Protein AF-A0A7D5M6G6-F1 (afdb_monomer_lite)

Sequence (285 aa):
MPFESDFALGNLQNYKMYLRPNAHLHYGTPGEQKSKLNKHQQNVQTLLKIMSKNESLTTWDLAKISIPNDMAKLREREKIYRRLLVGRKDNGKHSDGILDLGLAIKDGKSLKTGIADKYRLSLYGILYCIDVLDFSNNEIDKIAEKYSKVLPKVFGKWDYLKSKIGDRIYGIKLLANGLLADNPQIQVQPGIPFYELMSYVHIKYQRNFESISEEQLAEQISYWFYTNLLYNPVGKNNSKSNGIKSLDAVFEDDHDLKKWFLIFFRDTIKYYQQRYSVLKKSDVK

Organism: NCBI:txid1470067

Structure (mmCIF, N/CA/C/O backbone):
data_AF-A0A7D5M6G6-F1
#
_entry.id   AF-A0A7D5M6G6-F1
#
loop_
_atom_site.group_PDB
_atom_site.id
_atom_site.type_symbol
_atom_site.label_atom_id
_atom_site.label_alt_id
_atom_site.label_comp_id
_atom_site.label_asym_id
_atom_site.label_entity_id
_atom_site.label_seq_id
_atom_site.pdbx_PDB_ins_code
_atom_site.Cartn_x
_atom_site.Cartn_y
_atom_site.Cartn_z
_atom_site.occupancy
_atom_site.B_iso_or_equiv
_atom_site.auth_seq_id
_atom_site.auth_comp_id
_atom_site.auth_asym_id
_atom_site.auth_atom_id
_atom_site.pdbx_PDB_model_num
ATOM 1 N N . MET A 1 1 ? 18.722 16.531 3.744 1.00 26.17 1 MET A N 1
ATOM 2 C CA . MET A 1 1 ? 17.673 17.392 3.161 1.00 26.17 1 MET A CA 1
ATOM 3 C C . MET A 1 1 ? 16.483 16.505 2.858 1.00 26.17 1 MET A C 1
ATOM 5 O O . MET A 1 1 ? 16.720 15.449 2.276 1.00 26.17 1 MET A O 1
ATOM 9 N N . PRO A 1 2 ? 15.259 16.849 3.277 1.00 31.70 2 PRO A N 1
ATOM 10 C CA . PRO A 1 2 ? 14.090 16.127 2.805 1.00 31.70 2 PRO A CA 1
ATOM 11 C C . PRO A 1 2 ? 13.914 16.468 1.322 1.00 31.70 2 PRO A C 1
ATOM 13 O O . PRO A 1 2 ? 13.966 17.634 0.941 1.00 31.70 2 PRO A O 1
ATOM 16 N N . PHE A 1 3 ? 13.823 15.445 0.477 1.00 38.16 3 PHE A N 1
ATOM 17 C CA . PHE A 1 3 ? 13.505 15.624 -0.932 1.00 38.16 3 PHE A CA 1
ATOM 18 C C . PHE A 1 3 ? 12.023 15.991 -1.017 1.00 38.16 3 PHE A C 1
ATOM 20 O O . PHE A 1 3 ? 11.181 15.203 -0.593 1.00 38.16 3 PHE A O 1
ATOM 27 N N . GLU A 1 4 ? 11.711 17.178 -1.533 1.00 37.16 4 GLU A N 1
ATOM 28 C CA . GLU A 1 4 ? 10.360 17.512 -1.979 1.00 37.16 4 GLU A CA 1
ATOM 29 C C . GLU A 1 4 ? 9.991 16.524 -3.091 1.00 37.16 4 GLU A C 1
ATOM 31 O O . GLU A 1 4 ? 10.502 16.584 -4.211 1.00 37.16 4 GLU A O 1
ATOM 36 N N . SER A 1 5 ? 9.172 15.528 -2.760 1.00 44.44 5 SER A N 1
ATOM 37 C CA . SER A 1 5 ? 8.457 14.778 -3.777 1.00 44.44 5 SER A CA 1
ATOM 38 C C . SER A 1 5 ? 7.297 15.658 -4.233 1.00 44.44 5 SER A C 1
ATOM 40 O O . SER A 1 5 ? 6.312 15.780 -3.511 1.00 44.44 5 SER A O 1
ATOM 42 N N . ASP A 1 6 ? 7.382 16.216 -5.439 1.00 52.06 6 ASP A N 1
ATOM 43 C CA . ASP A 1 6 ? 6.275 16.923 -6.118 1.00 52.06 6 ASP A CA 1
ATOM 44 C C . ASP A 1 6 ? 5.024 16.041 -6.354 1.00 52.06 6 ASP A C 1
ATOM 46 O O . ASP A 1 6 ? 4.045 16.476 -6.955 1.00 52.06 6 ASP A O 1
ATOM 50 N N . PHE A 1 7 ? 5.027 14.790 -5.885 1.00 59.78 7 PHE A N 1
ATOM 51 C CA . PHE A 1 7 ? 3.905 13.867 -5.971 1.00 59.78 7 PHE A CA 1
ATOM 52 C C . PHE A 1 7 ? 3.207 13.770 -4.616 1.00 59.78 7 PHE A C 1
ATOM 54 O O . PHE A 1 7 ? 3.673 13.085 -3.704 1.00 59.78 7 PHE A O 1
ATOM 61 N N . ALA A 1 8 ? 2.073 14.455 -4.496 1.00 69.38 8 ALA A N 1
ATOM 62 C CA . ALA A 1 8 ? 1.158 14.266 -3.383 1.00 69.38 8 ALA A CA 1
ATOM 63 C C . ALA A 1 8 ? 0.387 12.950 -3.576 1.00 69.38 8 ALA A C 1
ATOM 65 O O . ALA A 1 8 ? -0.285 12.750 -4.587 1.00 69.38 8 ALA A O 1
ATOM 66 N N . LEU A 1 9 ? 0.492 12.035 -2.611 1.00 85.12 9 LEU A N 1
ATOM 67 C CA . LEU A 1 9 ? -0.410 10.887 -2.521 1.00 85.12 9 LEU A CA 1
ATOM 68 C C . LEU A 1 9 ? -1.730 11.368 -1.898 1.00 85.12 9 LEU A C 1
ATOM 70 O O . LEU A 1 9 ? -1.702 12.215 -1.012 1.00 85.12 9 LEU A O 1
ATOM 74 N N . GLY A 1 10 ? -2.877 10.819 -2.302 1.00 92.44 10 GLY A N 1
ATOM 75 C CA . GLY A 1 10 ? -4.131 11.005 -1.558 1.00 9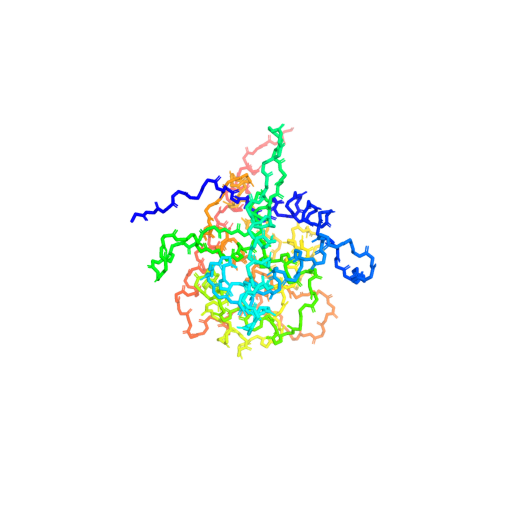2.44 10 GLY A CA 1
ATOM 76 C C . GLY A 1 10 ? -4.201 10.111 -0.315 1.00 92.44 10 GLY A C 1
ATOM 77 O O . GLY A 1 10 ? -3.244 9.399 -0.019 1.00 92.44 10 GLY A O 1
ATOM 78 N N . ASN A 1 11 ? -5.336 10.051 0.379 1.00 95.94 11 ASN A N 1
ATOM 79 C CA . ASN A 1 11 ? -5.584 9.049 1.433 1.00 95.94 11 ASN A CA 1
ATOM 80 C C . ASN A 1 11 ? -6.220 7.745 0.882 1.00 95.94 11 ASN A C 1
ATOM 82 O O . ASN A 1 11 ? -6.545 7.639 -0.298 1.00 95.94 11 ASN A O 1
ATOM 86 N N . LEU A 1 12 ? -6.498 6.753 1.739 1.00 96.12 12 LEU A N 1
ATOM 87 C CA . LEU A 1 12 ? -7.140 5.491 1.324 1.00 96.12 12 LEU A CA 1
ATOM 88 C C . LEU A 1 12 ? -8.505 5.643 0.620 1.00 96.12 12 LEU A C 1
ATOM 90 O O . LEU A 1 12 ? -8.863 4.790 -0.194 1.00 96.12 12 LEU A O 1
ATOM 94 N N . GLN A 1 13 ? -9.270 6.703 0.901 1.00 95.38 13 GLN A N 1
ATOM 95 C CA . GLN A 1 13 ? -10.517 6.974 0.172 1.00 95.38 13 GLN A CA 1
ATOM 96 C C . GLN A 1 13 ? -10.215 7.452 -1.253 1.00 95.38 13 GLN A C 1
ATOM 98 O O . GLN A 1 13 ? -10.842 6.980 -2.199 1.00 95.38 13 GLN A O 1
ATOM 103 N N . ASN A 1 14 ? -9.200 8.300 -1.433 1.00 95.19 14 ASN A N 1
ATOM 104 C CA . ASN A 1 14 ? -8.714 8.683 -2.757 1.00 95.19 14 ASN A CA 1
ATOM 105 C C . ASN A 1 14 ? -8.171 7.475 -3.540 1.00 95.19 14 ASN A C 1
ATOM 107 O O . ASN A 1 14 ? -8.503 7.316 -4.715 1.00 95.19 14 ASN A O 1
ATOM 111 N N . TYR A 1 15 ? -7.450 6.563 -2.877 1.00 95.12 15 TYR A N 1
ATOM 112 C CA . TYR A 1 15 ? -7.042 5.291 -3.480 1.00 95.12 15 TYR A CA 1
ATOM 113 C C . TYR A 1 15 ? -8.233 4.502 -4.028 1.00 95.12 15 TYR A C 1
ATOM 115 O O . TYR A 1 15 ? -8.241 4.145 -5.204 1.00 95.12 15 TYR A O 1
ATOM 123 N N . LYS A 1 16 ? -9.255 4.266 -3.194 1.00 94.81 16 LYS A N 1
ATOM 124 C CA . LYS A 1 16 ? -10.468 3.521 -3.570 1.00 94.81 16 LYS A CA 1
ATOM 125 C C . LYS A 1 16 ? -11.225 4.193 -4.717 1.00 94.81 16 LYS A C 1
ATOM 127 O O . LYS A 1 16 ? -11.668 3.500 -5.628 1.00 94.81 16 LYS A O 1
ATOM 132 N N . MET A 1 17 ? -11.404 5.513 -4.650 1.00 93.75 17 MET A N 1
ATOM 133 C CA . MET A 1 17 ? -12.298 6.253 -5.546 1.00 93.75 17 MET A CA 1
ATOM 134 C C . MET A 1 17 ? -11.644 6.685 -6.862 1.00 93.75 17 MET A C 1
ATOM 136 O O . MET A 1 17 ? -12.336 6.758 -7.872 1.00 93.75 17 MET A O 1
ATOM 140 N N . TYR A 1 18 ? -10.338 6.963 -6.867 1.00 92.19 18 TYR A N 1
ATOM 141 C CA . TYR A 1 18 ? -9.660 7.589 -8.005 1.00 92.19 18 TYR A CA 1
ATOM 142 C C . TYR A 1 18 ? -8.453 6.786 -8.469 1.00 92.19 18 TYR A C 1
ATOM 144 O O . TYR A 1 18 ? -8.434 6.316 -9.605 1.00 92.19 18 TYR A O 1
ATOM 152 N N . LEU A 1 19 ? -7.454 6.590 -7.606 1.00 91.31 19 LEU A N 1
ATOM 153 C CA . LEU A 1 19 ? -6.173 6.049 -8.058 1.00 91.31 19 LEU A CA 1
ATOM 154 C C . LEU A 1 19 ? -6.279 4.591 -8.502 1.00 91.31 19 LEU A C 1
ATOM 156 O O . LEU A 1 19 ? -5.789 4.254 -9.576 1.00 91.31 19 LEU A O 1
ATOM 160 N N . ARG A 1 20 ? -6.952 3.730 -7.728 1.00 93.31 20 ARG A N 1
ATOM 161 C CA . ARG A 1 20 ? -7.131 2.319 -8.092 1.00 93.31 20 ARG A CA 1
ATOM 162 C C . ARG A 1 20 ? -7.931 2.162 -9.394 1.00 93.31 20 ARG A C 1
ATOM 164 O O . ARG A 1 20 ? -7.406 1.505 -10.291 1.00 93.31 20 ARG A O 1
ATOM 171 N N . PRO A 1 21 ? -9.123 2.776 -9.567 1.00 94.31 21 PRO A N 1
ATOM 172 C CA . PRO A 1 21 ? -9.832 2.739 -10.848 1.00 94.31 21 PRO A CA 1
ATOM 173 C C . PRO A 1 21 ? -9.005 3.277 -12.022 1.00 94.31 21 PRO A C 1
ATOM 175 O O . PRO A 1 21 ? -9.022 2.696 -13.105 1.00 94.31 21 PRO A O 1
ATOM 178 N N . ASN A 1 22 ? -8.246 4.356 -11.811 1.00 92.75 22 ASN A N 1
ATOM 179 C CA . ASN A 1 22 ? -7.418 4.945 -12.858 1.00 92.75 22 ASN A CA 1
ATOM 180 C C . ASN A 1 22 ? -6.246 4.027 -13.252 1.00 92.75 22 ASN A C 1
ATOM 182 O O . ASN A 1 22 ? -5.998 3.794 -14.436 1.00 92.75 22 ASN A O 1
ATOM 186 N N . ALA A 1 23 ? -5.562 3.439 -12.269 1.00 92.56 23 ALA A N 1
ATOM 187 C CA . ALA A 1 23 ? -4.497 2.470 -12.499 1.00 92.56 23 ALA A CA 1
ATOM 188 C C . ALA A 1 23 ? -5.023 1.206 -13.196 1.00 92.56 23 ALA A C 1
ATOM 190 O O . ALA A 1 23 ? -4.373 0.699 -14.106 1.00 92.56 23 ALA A O 1
ATOM 191 N N . HIS A 1 24 ? -6.216 0.735 -12.824 1.00 93.62 24 HIS A N 1
ATOM 192 C CA . HIS A 1 24 ? -6.896 -0.375 -13.496 1.00 93.62 24 HIS A CA 1
ATOM 193 C C . HIS A 1 24 ? -7.172 -0.083 -14.969 1.00 93.62 24 HIS A C 1
ATOM 195 O O . HIS A 1 24 ? -6.857 -0.902 -15.831 1.00 93.62 24 HIS A O 1
ATOM 201 N N . LEU A 1 25 ? -7.709 1.102 -15.265 1.00 91.31 25 LEU A N 1
ATOM 202 C CA . LEU A 1 25 ? -7.996 1.535 -16.631 1.00 91.31 25 LEU A CA 1
ATOM 203 C C . LEU A 1 25 ? -6.725 1.576 -17.497 1.00 91.31 25 LEU A C 1
ATOM 205 O O . LEU A 1 25 ? -6.744 1.154 -18.652 1.00 91.31 25 LEU A O 1
ATOM 209 N N . HIS A 1 26 ? -5.609 2.043 -16.934 1.00 89.81 26 HIS A N 1
ATOM 210 C CA . HIS A 1 26 ? -4.356 2.183 -17.675 1.00 89.81 26 HIS A CA 1
ATOM 211 C C . HIS A 1 26 ? -3.574 0.876 -17.795 1.00 89.81 26 HIS A C 1
ATOM 213 O O . HIS A 1 26 ? -2.997 0.606 -18.850 1.00 89.81 26 HIS A O 1
ATOM 219 N N . TYR A 1 27 ? -3.544 0.058 -16.741 1.00 91.31 27 TYR A N 1
ATOM 220 C CA . TYR A 1 27 ? -2.553 -1.012 -16.579 1.00 91.31 27 TYR A CA 1
ATOM 221 C C . TYR A 1 27 ? -3.134 -2.404 -16.341 1.00 91.31 27 TYR A C 1
ATOM 223 O O . TYR A 1 27 ? -2.364 -3.359 -16.195 1.00 91.31 27 TYR A O 1
ATOM 231 N N . GLY A 1 28 ? -4.456 -2.535 -16.396 1.00 90.00 28 GLY A N 1
ATOM 232 C CA . GLY A 1 28 ? -5.169 -3.802 -16.334 1.00 90.00 28 GLY A CA 1
ATOM 233 C C . GLY A 1 28 ? -5.839 -4.052 -14.989 1.00 90.00 28 GLY A C 1
ATOM 234 O O . GLY A 1 28 ? -5.5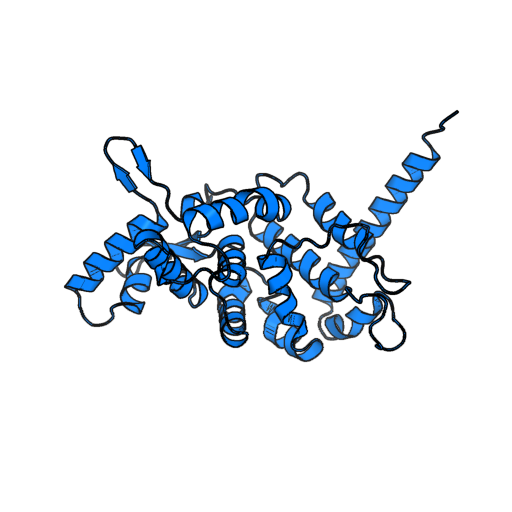48 -3.413 -13.978 1.00 90.00 28 GLY A O 1
ATOM 235 N N . THR A 1 29 ? -6.755 -5.010 -14.998 1.00 90.88 29 THR A N 1
ATOM 236 C CA . THR A 1 29 ? -7.618 -5.341 -13.856 1.00 90.88 29 THR A CA 1
ATOM 237 C C . THR A 1 29 ? -7.284 -6.712 -13.256 1.00 90.88 29 THR A C 1
ATOM 239 O O . THR A 1 29 ? -6.643 -7.540 -13.914 1.00 90.88 29 THR A O 1
ATOM 242 N N . PRO A 1 30 ? -7.702 -6.994 -12.006 1.00 88.25 30 PRO A N 1
ATOM 243 C CA . PRO A 1 30 ? -7.514 -8.309 -11.401 1.00 88.25 30 PRO A CA 1
ATOM 244 C C . PRO A 1 30 ? -8.132 -9.426 -12.251 1.00 88.25 30 PRO A C 1
ATOM 246 O O . PRO A 1 30 ? -9.264 -9.315 -12.719 1.00 88.25 30 PRO A O 1
A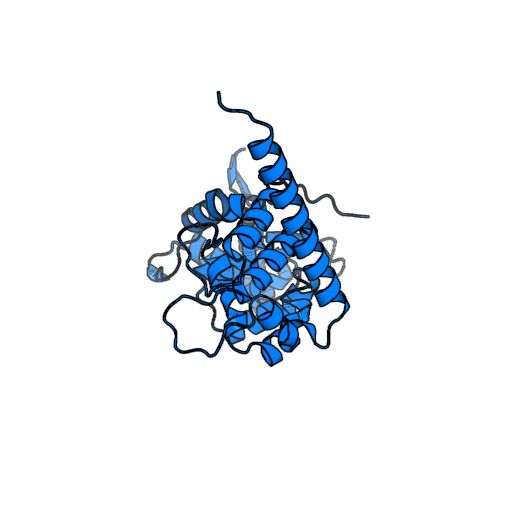TOM 249 N N . GLY A 1 31 ? -7.390 -10.520 -12.439 1.00 83.12 31 GLY A N 1
ATOM 250 C CA . GLY A 1 31 ? -7.840 -11.683 -13.216 1.00 83.12 31 GLY A CA 1
ATOM 251 C C . GLY A 1 31 ? -7.799 -11.505 -14.740 1.00 83.12 31 GLY A C 1
ATOM 252 O O . GLY A 1 31 ? -8.162 -12.425 -15.478 1.00 83.12 31 GLY A O 1
ATOM 253 N N . GLU A 1 32 ? -7.339 -10.357 -15.241 1.00 84.88 32 GLU A N 1
ATOM 254 C CA . GLU A 1 32 ? -7.195 -10.131 -16.673 1.00 84.88 32 GLU A CA 1
ATOM 255 C C . GLU A 1 32 ? -6.059 -10.982 -17.261 1.00 84.88 32 GLU A C 1
ATOM 257 O O . GLU A 1 32 ? -4.911 -10.960 -16.810 1.00 84.88 32 GLU A O 1
ATOM 262 N N . GLN A 1 33 ? -6.374 -11.766 -18.294 1.00 79.88 33 GLN A N 1
ATOM 263 C CA . GLN A 1 33 ? -5.378 -12.612 -18.947 1.00 79.88 33 GLN A CA 1
ATOM 264 C C . GLN A 1 33 ? -4.325 -11.752 -19.649 1.00 79.88 33 GLN A C 1
ATOM 266 O O . GLN A 1 33 ? -4.661 -10.842 -20.404 1.00 79.88 33 GLN A O 1
ATOM 271 N N . LYS A 1 34 ? -3.044 -12.113 -19.504 1.00 78.38 34 LYS A N 1
ATOM 272 C CA . LYS A 1 34 ? -1.928 -11.395 -20.149 1.00 78.38 34 LYS A CA 1
ATOM 273 C C . LYS A 1 34 ? -2.095 -11.218 -21.659 1.00 78.38 34 LYS A C 1
ATOM 275 O O . LYS A 1 34 ? -1.656 -10.207 -22.191 1.00 78.38 34 LYS A O 1
ATOM 280 N N . SER A 1 35 ? -2.725 -12.176 -22.339 1.00 78.44 35 SER A N 1
ATOM 281 C CA . SER A 1 35 ? -3.017 -12.121 -23.778 1.00 78.44 35 SER A CA 1
ATOM 282 C C . SER A 1 35 ? -3.956 -10.977 -24.174 1.00 78.44 35 SER A C 1
ATOM 284 O O . SER A 1 35 ? -3.913 -10.542 -25.320 1.00 78.44 35 SER A O 1
ATOM 286 N N . LYS A 1 36 ? -4.786 -10.490 -23.245 1.00 86.50 36 LYS A N 1
ATOM 287 C CA . LYS A 1 36 ? -5.722 -9.378 -23.461 1.00 86.50 36 LYS A CA 1
ATOM 288 C C . LYS A 1 36 ? -5.084 -8.011 -23.218 1.00 86.50 36 LYS A C 1
ATOM 290 O O . LYS A 1 36 ? -5.563 -7.016 -23.751 1.00 86.50 36 LYS A O 1
ATOM 295 N N . LEU A 1 37 ? -3.983 -7.970 -22.469 1.00 88.44 37 LEU A N 1
ATOM 296 C CA . LEU A 1 37 ? -3.244 -6.743 -22.205 1.00 88.44 37 LEU A CA 1
ATOM 297 C C . LEU A 1 37 ? -2.469 -6.305 -23.444 1.00 88.44 37 LEU A C 1
ATOM 299 O O . LEU A 1 37 ? -1.785 -7.107 -24.086 1.00 88.44 37 LEU A O 1
ATOM 303 N N . ASN A 1 38 ? -2.488 -5.008 -23.732 1.00 90.69 38 ASN A N 1
ATOM 304 C CA . ASN A 1 38 ? -1.641 -4.448 -24.774 1.00 90.69 38 ASN A CA 1
ATOM 305 C C . ASN A 1 38 ? -0.152 -4.489 -24.356 1.00 90.69 38 ASN A C 1
ATOM 307 O O . ASN A 1 38 ? 0.203 -4.633 -23.183 1.00 90.69 38 ASN A O 1
ATOM 311 N N . LYS A 1 39 ? 0.761 -4.332 -25.322 1.00 89.81 39 LYS A N 1
ATOM 312 C CA . LYS A 1 39 ? 2.212 -4.408 -25.065 1.00 89.81 39 LYS A CA 1
ATOM 313 C C . LYS A 1 39 ? 2.690 -3.389 -24.022 1.00 89.81 39 LYS A C 1
ATOM 315 O O . LYS A 1 39 ? 3.627 -3.671 -23.278 1.00 89.81 39 LYS A O 1
ATOM 320 N N . HIS A 1 40 ? 2.079 -2.206 -23.971 1.00 89.75 40 HIS A N 1
ATOM 321 C CA . HIS A 1 40 ? 2.420 -1.187 -22.983 1.00 89.75 40 HIS A CA 1
ATOM 322 C C . HIS A 1 40 ? 2.045 -1.654 -21.567 1.00 89.75 40 HIS A C 1
ATOM 324 O O . HIS A 1 40 ? 2.921 -1.705 -20.706 1.00 89.75 40 HIS A O 1
ATOM 330 N N . GLN A 1 41 ? 0.811 -2.116 -21.365 1.00 91.44 41 GLN A N 1
ATOM 331 C CA . GLN A 1 41 ? 0.319 -2.686 -20.108 1.00 91.44 41 GLN A CA 1
ATOM 332 C C . GLN A 1 41 ? 1.180 -3.856 -19.629 1.00 91.44 41 GLN A C 1
ATOM 334 O O . GLN A 1 41 ? 1.617 -3.875 -18.482 1.00 91.44 41 GLN A O 1
ATOM 339 N N . GLN A 1 42 ? 1.509 -4.797 -20.520 1.00 91.50 42 GLN A N 1
ATOM 340 C CA . GLN A 1 42 ? 2.380 -5.927 -20.181 1.00 91.50 42 GLN A CA 1
ATOM 341 C C . GLN A 1 42 ? 3.769 -5.468 -19.715 1.00 91.50 42 GLN A C 1
ATOM 343 O O . GLN A 1 42 ? 4.319 -6.013 -18.753 1.00 91.50 42 GLN A O 1
ATOM 348 N N . ASN A 1 43 ? 4.348 -4.458 -20.373 1.00 92.44 43 ASN A N 1
ATOM 349 C CA . ASN A 1 43 ? 5.646 -3.916 -19.976 1.00 92.44 43 ASN A CA 1
ATOM 350 C C . ASN A 1 43 ? 5.574 -3.187 -18.630 1.00 92.44 43 ASN A C 1
ATOM 352 O O . ASN A 1 43 ? 6.492 -3.335 -17.825 1.00 92.44 43 ASN A O 1
ATOM 356 N N . VAL A 1 44 ? 4.492 -2.446 -18.369 1.00 94.56 44 VAL A N 1
ATOM 357 C CA . VAL A 1 44 ? 4.260 -1.787 -17.078 1.00 94.56 44 VAL A CA 1
ATOM 358 C C . VAL A 1 44 ? 4.101 -2.821 -15.971 1.00 94.56 44 VAL A C 1
ATOM 360 O O . VAL A 1 44 ? 4.824 -2.756 -14.984 1.00 94.56 44 VAL A O 1
ATOM 363 N N . GLN A 1 45 ? 3.250 -3.833 -16.147 1.00 94.31 45 GLN A N 1
ATOM 364 C CA . GLN A 1 45 ? 3.088 -4.901 -15.156 1.00 94.31 45 GLN A CA 1
ATOM 365 C C . GLN A 1 45 ? 4.395 -5.667 -14.906 1.00 94.31 45 GLN A C 1
ATOM 367 O O . GLN A 1 45 ? 4.703 -6.016 -13.768 1.00 94.31 45 GLN A O 1
ATOM 372 N N . THR A 1 46 ? 5.200 -5.898 -15.948 1.00 94.31 46 THR A N 1
ATOM 373 C CA . THR A 1 46 ? 6.525 -6.524 -15.805 1.00 94.31 46 THR A CA 1
ATOM 374 C C . THR A 1 46 ? 7.458 -5.657 -14.965 1.00 94.31 46 THR A C 1
ATOM 376 O O . THR A 1 46 ? 8.104 -6.158 -14.047 1.00 94.31 46 THR A O 1
ATOM 379 N N . LEU A 1 47 ? 7.505 -4.354 -15.245 1.00 96.56 47 LEU A N 1
ATOM 380 C CA . LEU A 1 47 ? 8.296 -3.397 -14.482 1.00 96.56 47 LEU A CA 1
ATOM 381 C C . LEU A 1 47 ? 7.829 -3.315 -13.020 1.00 96.56 47 LEU A C 1
ATOM 383 O O . LEU A 1 47 ? 8.651 -3.445 -12.117 1.00 96.56 47 LEU A O 1
ATOM 387 N N . LEU A 1 48 ? 6.524 -3.186 -12.777 1.00 96.81 48 LEU A N 1
ATOM 388 C CA . LEU A 1 48 ? 5.934 -3.164 -11.437 1.00 96.81 48 LEU A CA 1
ATOM 389 C C . LEU A 1 48 ? 6.246 -4.450 -10.657 1.00 96.81 48 LEU A C 1
ATOM 391 O O . LEU A 1 48 ? 6.608 -4.386 -9.485 1.00 96.81 48 LEU A O 1
ATOM 395 N N . LYS A 1 49 ? 6.210 -5.615 -11.318 1.00 96.06 49 LYS A N 1
ATOM 396 C CA . LYS A 1 49 ? 6.602 -6.901 -10.719 1.00 96.06 49 LYS A CA 1
ATOM 397 C C . LYS A 1 49 ? 8.084 -6.960 -10.340 1.00 96.06 49 LYS A C 1
ATOM 399 O O . LYS A 1 49 ? 8.439 -7.636 -9.377 1.00 96.06 49 LYS A O 1
ATOM 404 N N . ILE A 1 50 ? 8.959 -6.295 -11.093 1.00 96.75 50 ILE A N 1
ATOM 405 C CA . ILE A 1 50 ? 10.375 -6.168 -10.726 1.00 96.75 50 ILE A CA 1
ATOM 406 C C . ILE A 1 50 ? 10.497 -5.240 -9.517 1.00 96.75 50 ILE A C 1
ATOM 408 O O . ILE A 1 50 ? 11.130 -5.611 -8.532 1.00 96.75 50 ILE A O 1
ATOM 412 N N . MET A 1 51 ? 9.854 -4.073 -9.557 1.00 97.75 51 MET A N 1
ATOM 413 C CA . MET A 1 51 ? 9.904 -3.092 -8.470 1.00 97.75 51 MET A CA 1
ATOM 414 C C . MET A 1 51 ? 9.310 -3.627 -7.160 1.00 97.75 51 MET A C 1
ATOM 416 O O . MET A 1 51 ? 9.811 -3.297 -6.092 1.00 97.75 51 MET A O 1
ATOM 420 N N . SER A 1 52 ? 8.295 -4.497 -7.205 1.00 96.94 52 SER A N 1
ATOM 421 C CA . SER A 1 52 ? 7.701 -5.077 -5.991 1.00 96.94 52 SER A CA 1
ATOM 422 C C . SER A 1 52 ? 8.653 -6.007 -5.235 1.00 96.94 52 SER A C 1
ATOM 424 O O . SER A 1 52 ? 8.519 -6.182 -4.029 1.00 96.94 52 SER A O 1
ATOM 426 N N . LYS A 1 53 ? 9.645 -6.582 -5.923 1.00 95.38 53 LYS A N 1
ATOM 427 C CA . LYS A 1 53 ? 10.592 -7.554 -5.354 1.00 95.38 53 LYS A CA 1
ATOM 428 C C . LYS A 1 53 ? 11.955 -6.953 -5.021 1.00 95.38 53 LYS A C 1
ATOM 430 O O . LYS A 1 53 ? 12.870 -7.692 -4.664 1.00 95.38 53 LYS A O 1
ATOM 435 N N . ASN A 1 54 ? 12.109 -5.642 -5.170 1.00 96.25 54 ASN A N 1
ATOM 436 C CA . ASN A 1 54 ? 13.380 -4.954 -5.004 1.00 96.25 54 ASN A CA 1
ATOM 437 C C . ASN A 1 54 ? 13.201 -3.662 -4.205 1.00 96.25 54 ASN A C 1
ATOM 439 O O . ASN A 1 54 ? 12.119 -3.081 -4.167 1.00 96.25 54 ASN A O 1
ATOM 443 N N . GLU A 1 55 ? 14.287 -3.224 -3.573 1.00 92.50 55 GLU A N 1
ATOM 444 C CA . GLU A 1 55 ? 14.365 -1.895 -2.965 1.00 92.50 55 GLU A CA 1
ATOM 445 C C . GLU A 1 55 ? 14.450 -0.801 -4.048 1.00 92.50 55 GLU A C 1
ATOM 447 O O . GLU A 1 55 ? 14.310 -1.065 -5.243 1.00 92.50 55 GLU A O 1
ATOM 452 N N . SER A 1 56 ? 14.701 0.442 -3.636 1.00 95.38 56 SER A N 1
ATOM 453 C CA . SER A 1 56 ? 14.872 1.567 -4.556 1.00 95.38 56 SER A CA 1
ATOM 454 C C . SER A 1 56 ? 16.055 1.354 -5.516 1.00 95.38 56 SER A C 1
ATOM 456 O O . SER A 1 56 ? 17.213 1.230 -5.098 1.00 95.38 56 SER A O 1
ATOM 458 N N . LEU A 1 57 ? 15.764 1.332 -6.821 1.00 95.94 57 LEU A N 1
ATOM 459 C CA . LEU A 1 57 ? 16.709 1.021 -7.899 1.00 95.94 57 LEU A CA 1
ATOM 460 C C . LEU A 1 57 ? 16.690 2.082 -9.002 1.00 95.94 57 LEU A C 1
ATOM 462 O O . LEU A 1 57 ? 15.680 2.737 -9.244 1.00 95.94 57 LEU A O 1
ATOM 466 N N . THR A 1 58 ? 17.804 2.235 -9.719 1.00 95.94 58 THR A N 1
ATOM 467 C CA . THR A 1 58 ? 17.833 3.068 -10.933 1.00 95.94 58 THR A CA 1
ATOM 468 C C . THR A 1 58 ? 17.134 2.361 -12.102 1.00 95.94 58 THR A C 1
ATOM 470 O O . THR A 1 58 ? 16.990 1.136 -12.101 1.00 95.94 58 THR A O 1
ATOM 473 N N . THR A 1 59 ? 16.752 3.097 -13.154 1.00 94.94 59 THR A N 1
ATOM 474 C CA . THR A 1 59 ? 16.223 2.496 -14.402 1.00 94.94 59 THR A CA 1
ATOM 475 C C . THR A 1 59 ? 17.190 1.479 -15.008 1.00 94.94 59 THR A C 1
ATOM 477 O O . THR A 1 59 ? 16.760 0.461 -15.554 1.00 94.94 59 THR A O 1
ATOM 480 N N . TRP A 1 60 ? 18.494 1.732 -14.874 1.00 94.12 60 TRP A N 1
ATOM 481 C CA . TRP A 1 60 ? 19.553 0.831 -15.310 1.00 94.12 60 TRP A CA 1
ATOM 482 C C . TRP A 1 60 ? 19.554 -0.480 -14.521 1.00 94.12 60 TRP A C 1
ATOM 484 O O . TRP A 1 60 ? 19.556 -1.558 -15.116 1.00 94.12 60 TRP A O 1
ATOM 494 N N . ASP A 1 61 ? 19.504 -0.402 -13.190 1.00 94.94 61 ASP A N 1
ATOM 495 C CA . ASP A 1 61 ? 19.494 -1.588 -12.328 1.00 94.94 61 ASP A CA 1
ATOM 496 C C . ASP A 1 61 ? 18.227 -2.428 -12.556 1.00 94.94 61 ASP A C 1
ATOM 498 O O . ASP A 1 61 ? 18.306 -3.652 -12.674 1.00 94.94 61 ASP A O 1
ATOM 502 N N . LEU A 1 62 ? 17.071 -1.774 -12.723 1.00 95.44 62 LEU A N 1
ATOM 503 C CA . LEU A 1 62 ? 15.809 -2.433 -13.077 1.00 95.44 62 LEU A CA 1
ATOM 504 C C . LEU A 1 62 ? 15.917 -3.173 -14.419 1.00 95.44 62 LEU A C 1
ATOM 506 O O . LEU A 1 62 ? 15.483 -4.321 -14.540 1.00 95.44 62 LEU A O 1
ATOM 510 N N . ALA A 1 63 ? 16.524 -2.544 -15.428 1.00 94.69 63 ALA A N 1
ATOM 511 C CA . ALA A 1 63 ? 16.744 -3.165 -16.732 1.00 94.69 63 ALA A CA 1
ATOM 512 C C . ALA A 1 63 ? 17.700 -4.365 -16.641 1.00 94.69 63 ALA A C 1
ATOM 514 O O . ALA A 1 63 ? 17.444 -5.400 -17.263 1.00 94.69 63 ALA A O 1
ATOM 515 N N . LYS A 1 64 ? 18.745 -4.266 -15.811 1.00 94.31 64 LYS A N 1
ATOM 516 C CA . LYS A 1 64 ? 19.747 -5.320 -15.609 1.00 94.31 64 LYS A CA 1
ATOM 517 C C . LYS A 1 64 ? 19.163 -6.589 -14.989 1.00 94.31 64 LYS A C 1
ATOM 519 O O . LYS A 1 64 ? 19.599 -7.680 -15.342 1.00 94.31 64 LYS A O 1
ATOM 524 N N . ILE A 1 65 ? 18.137 -6.468 -14.143 1.00 92.88 65 ILE A N 1
ATOM 525 C CA . ILE A 1 65 ? 17.397 -7.626 -13.608 1.00 92.88 65 ILE A CA 1
ATOM 526 C C . ILE A 1 65 ? 16.735 -8.429 -14.736 1.00 92.88 65 ILE A C 1
ATOM 528 O O . ILE A 1 65 ? 16.676 -9.653 -14.676 1.00 92.88 65 ILE A O 1
ATOM 532 N N . SER A 1 66 ? 16.235 -7.749 -15.771 1.00 86.06 66 SER A N 1
ATOM 533 C CA . SER A 1 66 ? 15.576 -8.410 -16.906 1.00 86.06 66 SER A CA 1
ATOM 534 C C . SER A 1 66 ? 16.570 -8.933 -17.945 1.00 86.06 66 SER A C 1
ATOM 536 O O . SER A 1 66 ? 16.290 -9.922 -18.616 1.00 86.06 66 SER A O 1
ATOM 538 N N . ILE A 1 67 ? 17.698 -8.237 -18.128 1.00 88.69 67 ILE A N 1
ATOM 539 C CA . ILE A 1 67 ? 18.681 -8.499 -19.187 1.00 88.69 67 ILE A CA 1
ATOM 540 C C . ILE A 1 67 ? 20.099 -8.357 -18.605 1.00 88.69 67 ILE A C 1
ATOM 542 O O . ILE A 1 67 ? 20.689 -7.280 -18.684 1.00 88.69 67 ILE A O 1
ATOM 546 N N . PRO A 1 68 ? 20.670 -9.421 -18.013 1.00 83.94 68 PRO A N 1
ATOM 547 C CA . PRO A 1 68 ? 21.942 -9.314 -17.298 1.00 83.94 68 PRO A CA 1
ATOM 548 C C . PRO A 1 68 ? 23.173 -9.283 -18.219 1.00 83.94 68 PRO A C 1
ATOM 550 O O . PRO A 1 68 ? 24.147 -8.607 -17.897 1.00 83.94 68 PRO A O 1
ATOM 553 N N . ASN A 1 69 ? 23.127 -9.987 -19.359 1.00 85.94 69 ASN A N 1
ATOM 554 C CA . ASN A 1 69 ? 24.329 -10.346 -20.130 1.00 85.94 69 ASN A CA 1
ATOM 555 C C . ASN A 1 69 ? 24.419 -9.703 -21.530 1.00 85.94 69 ASN A C 1
ATOM 557 O O . ASN A 1 69 ? 25.415 -9.896 -22.219 1.00 85.94 69 ASN A O 1
ATOM 561 N N . ASP A 1 70 ? 23.405 -8.951 -21.971 1.00 90.06 70 ASP A N 1
ATOM 562 C CA . ASP A 1 70 ? 23.344 -8.362 -23.320 1.00 90.06 70 ASP A CA 1
ATOM 563 C C . ASP A 1 70 ? 23.273 -6.832 -23.232 1.00 90.06 70 ASP A C 1
ATOM 565 O O . ASP A 1 70 ? 22.223 -6.255 -22.944 1.00 90.06 70 ASP A O 1
ATOM 569 N N . MET A 1 71 ? 24.409 -6.168 -23.471 1.00 88.31 71 MET A N 1
ATOM 570 C CA . MET A 1 71 ? 24.548 -4.717 -23.296 1.00 88.31 71 MET A CA 1
ATOM 571 C C . MET A 1 71 ? 23.705 -3.891 -24.274 1.00 88.31 71 MET A C 1
ATOM 573 O O . MET A 1 71 ? 23.247 -2.803 -23.912 1.00 88.31 71 MET A O 1
ATOM 577 N N . ALA A 1 72 ? 23.489 -4.377 -25.499 1.00 88.81 72 ALA A N 1
ATOM 578 C CA . ALA A 1 72 ? 22.685 -3.665 -26.488 1.00 88.81 72 ALA A CA 1
ATOM 579 C C . ALA A 1 72 ? 21.207 -3.689 -26.078 1.00 88.81 72 ALA A C 1
ATOM 581 O O . ALA A 1 72 ? 20.569 -2.637 -25.972 1.00 88.81 72 ALA A O 1
ATOM 582 N N . LYS A 1 73 ? 20.695 -4.876 -25.732 1.00 91.81 73 LYS A N 1
ATOM 583 C CA . LYS A 1 73 ? 19.318 -5.031 -25.246 1.00 91.81 73 LYS A CA 1
ATOM 584 C C . LYS A 1 73 ? 19.099 -4.373 -23.886 1.00 91.81 73 LYS A C 1
ATOM 586 O O . LYS A 1 73 ? 18.009 -3.868 -23.625 1.00 91.81 73 LYS A O 1
ATOM 591 N N . LEU A 1 74 ? 20.123 -4.326 -23.032 1.00 92.25 74 LEU A N 1
ATOM 592 C CA . LEU A 1 74 ? 20.066 -3.630 -21.746 1.00 92.25 74 LEU A CA 1
ATOM 593 C C . LEU A 1 74 ? 19.795 -2.132 -21.926 1.00 92.25 74 LEU A C 1
ATOM 595 O O . LEU A 1 74 ? 18.897 -1.593 -21.281 1.00 92.25 74 LEU A O 1
ATOM 599 N N . ARG A 1 75 ? 20.518 -1.462 -22.836 1.00 90.25 75 ARG A N 1
ATOM 600 C CA . ARG A 1 75 ? 20.300 -0.035 -23.140 1.00 90.25 75 ARG A CA 1
ATOM 601 C C . ARG A 1 75 ? 18.906 0.225 -23.702 1.00 90.25 75 ARG A C 1
ATOM 603 O O . ARG A 1 75 ? 18.261 1.206 -23.333 1.00 90.25 75 ARG A O 1
ATOM 610 N N . GLU A 1 76 ? 18.427 -0.653 -24.579 1.00 93.06 76 GLU A N 1
ATOM 611 C CA . GLU A 1 76 ? 17.063 -0.569 -25.100 1.00 93.06 76 GLU A CA 1
ATOM 612 C C . GLU A 1 76 ? 16.029 -0.706 -23.972 1.00 93.06 76 GLU A C 1
ATOM 614 O O . GLU A 1 76 ? 15.099 0.099 -23.870 1.00 93.06 76 GLU A O 1
ATOM 619 N N . ARG A 1 77 ? 16.223 -1.681 -23.078 1.00 93.75 77 ARG A N 1
ATOM 620 C CA . ARG A 1 77 ? 15.333 -1.933 -21.942 1.00 93.75 77 ARG A CA 1
ATOM 621 C C . ARG A 1 77 ? 15.329 -0.791 -20.931 1.00 93.75 77 ARG A C 1
ATOM 623 O O . ARG A 1 77 ? 14.250 -0.417 -20.480 1.00 93.75 77 ARG A O 1
ATOM 630 N N . GLU A 1 78 ? 16.484 -0.205 -20.622 1.00 94.31 78 GLU A N 1
ATOM 631 C CA . GLU A 1 78 ? 16.582 0.997 -19.781 1.00 94.31 78 GLU A CA 1
ATOM 632 C C . GLU A 1 78 ? 15.738 2.131 -20.365 1.00 94.31 78 GLU A C 1
ATOM 634 O O . GLU A 1 78 ? 14.922 2.719 -19.657 1.00 94.31 78 GLU A O 1
ATOM 639 N N . LYS A 1 79 ? 15.865 2.388 -21.674 1.00 92.81 79 LYS A N 1
ATOM 640 C CA . LYS A 1 79 ? 15.106 3.442 -22.359 1.00 92.81 79 LYS A CA 1
ATOM 641 C C . LYS A 1 79 ? 13.602 3.192 -22.292 1.00 92.81 79 LYS A C 1
ATOM 643 O O . LYS A 1 79 ? 12.836 4.145 -22.148 1.00 92.81 79 LYS A O 1
ATOM 648 N N . ILE A 1 80 ? 13.175 1.933 -22.398 1.00 92.75 80 ILE A N 1
ATOM 649 C CA . ILE A 1 80 ? 11.774 1.541 -22.208 1.00 92.75 80 ILE A CA 1
ATOM 650 C C . ILE A 1 80 ? 11.346 1.822 -20.763 1.00 92.75 80 ILE A C 1
ATOM 652 O O . ILE A 1 80 ? 10.379 2.546 -20.564 1.00 92.75 80 ILE A O 1
ATOM 656 N N . TYR A 1 81 ? 12.067 1.320 -19.758 1.00 94.94 81 TYR A N 1
ATOM 657 C CA . TYR A 1 81 ? 11.695 1.498 -18.349 1.00 94.94 81 TYR A CA 1
ATOM 658 C C . TYR A 1 81 ? 11.677 2.955 -17.909 1.00 94.94 81 TYR A C 1
ATOM 660 O O . TYR A 1 81 ? 10.747 3.358 -17.224 1.00 94.94 81 TYR A O 1
ATOM 668 N N . ARG A 1 82 ? 12.622 3.774 -18.368 1.00 93.56 82 ARG A N 1
ATOM 669 C CA . ARG A 1 82 ? 12.609 5.217 -18.117 1.00 93.56 82 ARG A CA 1
ATOM 670 C C . ARG A 1 82 ? 11.362 5.895 -18.679 1.00 93.56 82 ARG A C 1
ATOM 672 O O . ARG A 1 82 ? 10.772 6.712 -17.985 1.00 93.56 82 ARG A O 1
ATOM 679 N N . ARG A 1 83 ? 10.933 5.530 -19.894 1.00 92.75 83 ARG A N 1
ATOM 680 C CA . ARG A 1 83 ? 9.687 6.043 -20.494 1.00 92.75 83 ARG A CA 1
ATOM 681 C C . ARG A 1 83 ? 8.443 5.587 -19.739 1.00 92.75 83 ARG A C 1
ATOM 683 O O . ARG A 1 83 ? 7.501 6.353 -19.641 1.00 92.75 83 ARG A O 1
ATOM 690 N N . LEU A 1 84 ? 8.428 4.357 -19.226 1.00 94.44 84 LEU A N 1
ATOM 691 C CA . LEU A 1 84 ? 7.302 3.855 -18.432 1.00 94.44 84 LEU A CA 1
ATOM 692 C C . LEU A 1 84 ? 7.253 4.493 -17.039 1.00 94.44 84 LEU A C 1
ATOM 694 O O . LEU A 1 84 ? 6.170 4.773 -16.548 1.00 94.44 84 LEU A O 1
ATOM 698 N N . LEU A 1 85 ? 8.409 4.729 -16.410 1.00 93.88 85 LEU A N 1
ATOM 699 C CA . LEU A 1 85 ? 8.520 5.363 -15.092 1.00 93.88 85 LEU A CA 1
ATOM 700 C C . LEU A 1 85 ? 8.164 6.841 -15.136 1.00 93.88 85 LEU A C 1
ATOM 702 O O . LEU A 1 85 ? 7.252 7.274 -14.443 1.00 93.88 85 LEU A O 1
ATOM 706 N N . VAL A 1 86 ? 8.911 7.596 -15.938 1.00 92.19 86 VAL A N 1
ATOM 707 C CA . VAL A 1 86 ? 8.906 9.065 -15.931 1.00 92.19 86 VAL A CA 1
ATOM 708 C C . VAL A 1 86 ? 7.953 9.641 -16.976 1.00 92.19 86 VAL A C 1
ATOM 710 O O . VAL A 1 86 ? 7.676 10.832 -16.966 1.00 92.19 86 VAL A O 1
ATOM 713 N N . GLY A 1 87 ? 7.471 8.816 -17.902 1.00 89.81 87 GLY A N 1
ATOM 714 C CA . GLY A 1 87 ? 6.714 9.291 -19.047 1.00 89.81 87 GLY A CA 1
ATOM 715 C C . GLY A 1 87 ? 7.618 9.779 -20.178 1.00 89.81 87 GLY A C 1
ATOM 716 O O . GLY A 1 87 ? 8.828 9.509 -20.241 1.00 89.81 87 GLY A O 1
ATOM 717 N N . ARG A 1 88 ? 7.015 10.479 -21.135 1.00 86.38 88 ARG A N 1
ATOM 718 C CA . ARG A 1 88 ? 7.705 11.013 -22.316 1.00 86.38 88 ARG A CA 1
ATOM 719 C C . ARG A 1 88 ? 7.034 12.297 -22.774 1.00 86.38 88 ARG A C 1
ATOM 721 O O . ARG A 1 88 ? 5.817 12.352 -22.863 1.00 86.38 88 ARG A O 1
ATOM 728 N N . LYS A 1 89 ? 7.832 13.288 -23.168 1.00 83.25 89 LYS A N 1
ATOM 729 C CA . LYS A 1 89 ? 7.339 14.492 -23.840 1.00 83.25 89 LYS A CA 1
ATOM 730 C C . LYS A 1 89 ? 7.613 14.405 -25.338 1.00 83.25 89 LYS A C 1
ATOM 732 O O . LYS A 1 89 ? 8.771 14.327 -25.739 1.00 83.25 89 LYS A O 1
ATOM 737 N N . AS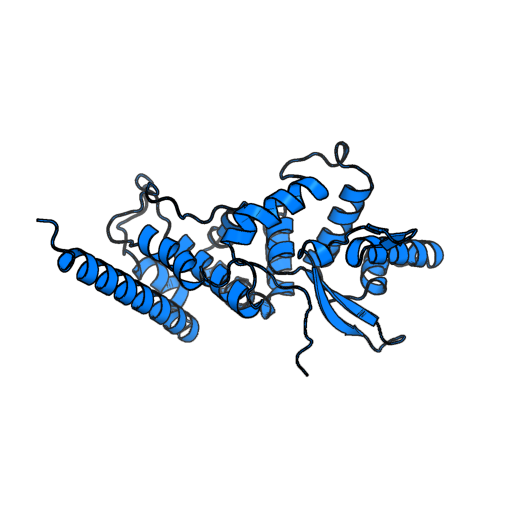P A 1 90 ? 6.555 14.439 -26.140 1.00 79.19 90 ASP A N 1
ATOM 738 C CA . ASP A 1 90 ? 6.601 14.411 -27.603 1.00 79.19 90 ASP A CA 1
ATOM 739 C C . ASP A 1 90 ? 5.823 15.586 -28.180 1.00 79.19 90 ASP A C 1
ATOM 741 O O . ASP A 1 90 ? 4.646 15.759 -27.874 1.00 79.19 90 ASP A O 1
ATOM 745 N N . ASN A 1 91 ? 6.464 16.391 -29.033 1.00 78.06 91 ASN A N 1
ATOM 746 C CA . ASN A 1 91 ? 5.829 17.521 -29.729 1.00 78.06 91 ASN A CA 1
ATOM 747 C C . ASN A 1 91 ? 4.998 18.428 -28.794 1.00 78.06 91 ASN A C 1
ATOM 749 O O . ASN A 1 91 ? 3.901 18.861 -29.134 1.00 78.06 91 ASN A O 1
ATOM 753 N N . GLY A 1 92 ? 5.500 18.668 -27.579 1.00 76.75 92 GLY A N 1
ATOM 754 C CA . GLY A 1 92 ? 4.832 19.482 -26.560 1.00 76.75 92 GLY A CA 1
ATOM 755 C C . GLY A 1 92 ? 3.809 18.748 -25.682 1.00 76.75 92 GLY A C 1
ATOM 756 O O . GLY A 1 92 ? 3.468 19.282 -24.631 1.00 76.75 92 GLY A O 1
ATOM 757 N N . LYS A 1 93 ? 3.382 17.525 -26.031 1.00 79.88 93 LYS A N 1
ATOM 758 C CA . LYS A 1 93 ? 2.459 16.702 -25.229 1.00 79.88 93 LYS A CA 1
ATOM 759 C C . LYS A 1 93 ? 3.225 15.744 -24.313 1.00 79.88 93 LYS A C 1
ATOM 761 O O . LYS A 1 93 ? 4.128 15.046 -24.771 1.00 79.88 93 LYS A O 1
ATOM 766 N N . HIS A 1 94 ? 2.875 15.718 -23.028 1.00 81.44 94 HIS A N 1
ATOM 767 C CA . HIS A 1 94 ? 3.391 14.737 -22.066 1.00 81.44 94 HIS A CA 1
ATOM 768 C C . HIS A 1 94 ? 2.521 13.480 -22.098 1.00 81.44 94 HIS A C 1
ATOM 770 O O . HIS A 1 94 ? 1.300 13.573 -22.159 1.00 81.44 94 HIS A O 1
ATOM 776 N N . SER A 1 95 ? 3.161 12.318 -22.132 1.00 83.50 95 SER A N 1
ATOM 777 C CA . SER A 1 95 ? 2.541 11.016 -21.907 1.00 83.50 95 SER A CA 1
ATOM 778 C C . SER A 1 95 ? 2.936 10.555 -20.518 1.00 83.50 95 SER A C 1
ATOM 780 O O . SER A 1 95 ? 4.134 10.409 -20.255 1.00 83.50 95 SER A O 1
ATOM 782 N N . ASP A 1 96 ? 1.932 10.319 -19.684 1.00 86.06 96 ASP A N 1
ATOM 783 C CA . ASP A 1 96 ? 2.105 10.012 -18.271 1.00 86.06 96 ASP A CA 1
ATOM 784 C C . ASP A 1 96 ? 2.892 8.713 -18.054 1.00 86.06 96 ASP A C 1
ATOM 786 O O . ASP A 1 96 ? 2.709 7.708 -18.751 1.00 86.06 96 ASP A O 1
ATOM 790 N N . GLY A 1 97 ? 3.797 8.744 -17.079 1.00 91.12 97 GLY A N 1
ATOM 791 C CA . GLY A 1 97 ? 4.467 7.569 -16.539 1.00 91.12 97 GLY A CA 1
ATOM 792 C C . GLY A 1 97 ? 3.768 7.025 -15.292 1.00 91.12 97 GLY A C 1
ATOM 793 O O . GLY A 1 97 ? 2.832 7.610 -14.751 1.00 91.12 97 GLY A O 1
ATOM 794 N N . ILE A 1 98 ? 4.262 5.904 -14.764 1.00 94.19 98 ILE A N 1
ATOM 795 C CA . ILE A 1 98 ? 3.751 5.345 -13.501 1.00 94.19 98 ILE A CA 1
ATOM 796 C C . ILE A 1 98 ? 4.073 6.219 -12.274 1.00 94.19 98 ILE A C 1
ATOM 798 O O . ILE A 1 98 ? 3.452 6.025 -11.228 1.00 94.19 98 ILE A O 1
ATOM 802 N N . LEU A 1 99 ? 5.010 7.174 -12.388 1.00 93.31 99 LEU A N 1
ATOM 803 C CA . LEU A 1 99 ? 5.204 8.239 -11.394 1.00 93.31 99 LEU A CA 1
ATOM 804 C C . LEU A 1 99 ? 4.006 9.191 -11.352 1.00 93.31 99 LEU A C 1
ATOM 806 O O . LEU A 1 99 ? 3.508 9.480 -10.269 1.00 93.31 99 LEU A O 1
ATOM 810 N N . ASP A 1 100 ? 3.509 9.611 -12.518 1.00 88.94 100 ASP A N 1
ATOM 811 C CA . ASP A 1 100 ? 2.400 10.568 -12.634 1.00 88.94 100 ASP A CA 1
ATOM 812 C C . ASP A 1 100 ? 1.085 9.990 -12.087 1.00 88.94 100 ASP A C 1
ATOM 814 O O . ASP A 1 100 ? 0.266 10.704 -11.517 1.00 88.94 100 ASP A O 1
ATOM 818 N N . LEU A 1 101 ? 0.920 8.666 -12.169 1.00 88.44 101 LEU A N 1
ATOM 819 C CA . LEU A 1 101 ? -0.212 7.938 -11.579 1.00 88.44 101 LEU A CA 1
ATOM 820 C C . LEU A 1 101 ? -0.004 7.551 -10.105 1.00 88.44 101 LEU A C 1
ATOM 822 O O . LEU A 1 101 ? -0.828 6.839 -9.531 1.00 88.44 101 LEU A O 1
ATOM 826 N N . GLY A 1 102 ? 1.104 7.969 -9.489 1.00 91.69 102 GLY A N 1
ATOM 827 C CA . GLY A 1 102 ? 1.384 7.734 -8.075 1.00 91.69 102 GLY A CA 1
ATOM 828 C C . GLY A 1 102 ? 1.661 6.274 -7.708 1.00 91.69 102 GLY A C 1
ATOM 829 O O . GLY A 1 102 ? 1.593 5.936 -6.528 1.00 91.69 102 GLY A O 1
ATOM 830 N N . LEU A 1 103 ? 1.969 5.393 -8.670 1.00 95.25 103 LEU A N 1
ATOM 831 C CA . LEU A 1 103 ? 2.313 3.981 -8.418 1.00 95.25 103 LEU A CA 1
ATOM 832 C C . LEU A 1 103 ? 3.793 3.790 -8.059 1.00 95.25 103 LEU A C 1
ATOM 834 O O . LEU A 1 103 ? 4.169 2.812 -7.415 1.00 95.25 103 LEU A O 1
ATOM 838 N N . ALA A 1 104 ? 4.645 4.725 -8.459 1.00 96.00 104 ALA A N 1
ATOM 839 C CA . ALA A 1 104 ? 6.053 4.758 -8.096 1.00 96.00 104 ALA A CA 1
ATOM 840 C C . ALA A 1 104 ? 6.410 6.121 -7.501 1.00 96.00 104 ALA A C 1
ATOM 842 O O . ALA A 1 104 ? 5.710 7.104 -7.731 1.00 96.00 104 ALA A O 1
ATOM 843 N N . ILE A 1 105 ? 7.527 6.184 -6.782 1.00 95.25 105 ILE A N 1
ATOM 844 C CA . ILE A 1 105 ? 8.121 7.447 -6.336 1.00 95.25 105 ILE A CA 1
ATOM 845 C C . ILE A 1 105 ? 9.633 7.448 -6.544 1.00 95.25 105 ILE A C 1
ATOM 847 O O . ILE A 1 105 ? 10.264 6.392 -6.661 1.00 95.25 105 ILE A O 1
ATOM 851 N N . LYS A 1 106 ? 10.214 8.650 -6.563 1.00 94.44 106 LYS A N 1
ATOM 852 C CA . LYS A 1 106 ? 11.662 8.847 -6.455 1.00 94.44 106 LYS A CA 1
ATOM 853 C C . LYS A 1 106 ? 12.089 8.647 -5.004 1.00 94.44 106 LYS A C 1
ATOM 855 O O . LYS A 1 106 ? 11.537 9.284 -4.115 1.00 94.44 106 LYS A O 1
ATOM 860 N N . ASP A 1 107 ? 13.084 7.801 -4.777 1.00 93.50 107 ASP A N 1
ATOM 861 C CA . ASP A 1 107 ? 13.586 7.479 -3.441 1.00 93.50 107 ASP A CA 1
ATOM 862 C C . ASP A 1 107 ? 15.118 7.429 -3.437 1.00 93.50 107 ASP A C 1
ATOM 864 O O . ASP A 1 107 ? 15.756 6.372 -3.502 1.00 93.50 107 ASP A O 1
ATOM 868 N N . GLY A 1 108 ? 15.701 8.628 -3.418 1.00 91.62 108 GLY A N 1
ATOM 869 C CA . GLY A 1 108 ? 17.138 8.857 -3.387 1.00 91.62 108 GLY A CA 1
ATOM 870 C C . GLY A 1 108 ? 17.806 8.885 -4.762 1.00 91.62 108 GLY A C 1
ATOM 871 O O . GLY A 1 108 ? 17.172 8.879 -5.818 1.00 91.62 108 GLY A O 1
ATOM 872 N N . LYS A 1 109 ? 19.140 8.945 -4.732 1.00 93.38 109 LYS A N 1
ATOM 873 C CA . LYS A 1 109 ? 19.994 8.995 -5.921 1.00 93.38 109 LYS A CA 1
ATOM 874 C C . LYS A 1 109 ? 21.123 7.975 -5.815 1.00 93.38 109 LYS A C 1
ATOM 876 O O . LYS A 1 109 ? 21.601 7.657 -4.727 1.00 93.38 109 LYS A O 1
ATOM 881 N N . SER A 1 110 ? 21.543 7.434 -6.949 1.00 90.69 110 SER A N 1
ATOM 882 C CA . SER A 1 110 ? 22.780 6.670 -7.089 1.00 90.69 110 SER A CA 1
ATOM 883 C C . SER A 1 110 ? 23.895 7.599 -7.555 1.00 90.69 110 SER A C 1
ATOM 885 O O . SER A 1 110 ? 23.650 8.469 -8.386 1.00 90.69 110 SER A O 1
ATOM 887 N N . LEU A 1 111 ? 25.106 7.398 -7.027 1.00 89.06 111 LEU A N 1
ATOM 888 C CA . LEU A 1 111 ? 26.326 8.107 -7.439 1.00 89.06 111 LEU A CA 1
ATOM 889 C C . LEU A 1 111 ? 27.342 7.179 -8.131 1.00 89.06 111 LEU A C 1
ATOM 891 O O . LEU A 1 111 ? 28.425 7.620 -8.495 1.00 89.06 111 LEU A O 1
ATOM 895 N N . LYS A 1 112 ? 27.017 5.887 -8.309 1.00 81.94 112 LYS A N 1
ATOM 896 C CA . LYS A 1 112 ? 27.982 4.855 -8.739 1.00 81.94 112 LYS A CA 1
ATOM 897 C C . LYS A 1 112 ? 28.563 5.087 -10.138 1.00 81.94 112 LYS A C 1
ATOM 899 O O . LYS A 1 112 ? 29.726 4.785 -10.365 1.00 81.94 112 LYS A O 1
ATOM 904 N N . THR A 1 113 ? 27.754 5.575 -11.075 1.00 71.81 113 THR A N 1
ATOM 905 C CA . THR A 1 113 ? 28.132 5.755 -12.492 1.00 71.81 113 THR A CA 1
ATOM 906 C C . THR A 1 113 ? 27.732 7.137 -13.017 1.00 71.81 113 THR A C 1
ATOM 908 O O . THR A 1 113 ? 27.545 7.316 -14.216 1.00 71.81 113 THR A O 1
ATOM 911 N N . GLY A 1 114 ? 27.540 8.099 -12.110 1.00 82.25 114 GLY A N 1
ATOM 912 C CA . GLY A 1 114 ? 26.864 9.374 -12.358 1.00 82.25 114 GLY A CA 1
ATOM 913 C C . GLY A 1 114 ? 25.613 9.529 -11.490 1.00 82.25 114 GLY A C 1
ATOM 914 O O . GLY A 1 114 ? 25.134 8.555 -10.907 1.00 82.25 114 GLY A O 1
ATOM 915 N N . ILE A 1 115 ? 25.108 10.761 -11.384 1.00 88.75 115 ILE A N 1
ATOM 916 C CA . ILE A 1 115 ? 23.906 11.077 -10.602 1.00 88.75 115 ILE A CA 1
ATOM 917 C C . ILE A 1 115 ? 22.681 10.526 -11.340 1.00 88.75 115 ILE A C 1
ATOM 919 O O . ILE A 1 115 ? 22.328 11.021 -12.408 1.00 88.75 115 ILE A O 1
ATOM 923 N N . ALA A 1 116 ? 22.024 9.523 -10.761 1.00 91.31 116 ALA A N 1
ATOM 924 C CA . ALA A 1 116 ? 20.793 8.943 -11.296 1.00 91.31 116 ALA A CA 1
ATOM 925 C C . ALA A 1 116 ? 19.731 8.807 -10.201 1.00 91.31 116 ALA A C 1
ATOM 927 O O . ALA A 1 116 ? 20.044 8.367 -9.094 1.00 91.31 116 ALA A O 1
ATOM 928 N N . ASP A 1 117 ? 18.483 9.153 -10.512 1.00 94.38 117 ASP A N 1
ATOM 929 C CA . ASP A 1 117 ? 17.355 8.948 -9.601 1.00 94.38 117 ASP A CA 1
ATOM 930 C C . ASP A 1 117 ? 17.131 7.445 -9.375 1.00 94.38 117 ASP A C 1
ATOM 932 O O . ASP A 1 117 ? 17.254 6.627 -10.296 1.00 94.38 117 ASP A O 1
ATOM 936 N N . LYS A 1 118 ? 16.808 7.081 -8.134 1.00 95.88 118 LYS A N 1
ATOM 937 C CA . LYS A 1 118 ? 16.326 5.743 -7.802 1.00 95.88 118 LYS A CA 1
ATOM 938 C C . LYS A 1 118 ? 14.819 5.774 -7.586 1.00 95.88 118 LYS A C 1
ATOM 940 O O . LYS A 1 118 ? 14.270 6.778 -7.134 1.00 95.88 118 LYS A O 1
ATOM 945 N N . TYR A 1 119 ? 14.167 4.667 -7.907 1.00 96.94 119 TYR A N 1
ATOM 946 C CA . TYR A 1 119 ? 12.723 4.528 -7.889 1.00 96.94 119 TYR A CA 1
ATOM 947 C C . TYR A 1 119 ? 12.319 3.267 -7.140 1.00 96.94 119 TYR A C 1
ATOM 949 O O . TYR A 1 119 ? 12.948 2.216 -7.283 1.00 96.94 119 TYR A O 1
ATOM 957 N N . ARG A 1 120 ? 11.211 3.359 -6.412 1.00 96.88 120 ARG A N 1
ATOM 958 C CA . ARG A 1 120 ? 10.512 2.218 -5.810 1.00 96.88 120 ARG A CA 1
ATOM 959 C C . ARG A 1 120 ? 9.008 2.370 -5.979 1.00 96.88 120 ARG A C 1
ATOM 961 O O . ARG A 1 120 ? 8.537 3.422 -6.416 1.00 96.88 120 ARG A O 1
ATOM 968 N N . LEU A 1 121 ? 8.256 1.331 -5.628 1.00 97.56 121 LEU A N 1
ATOM 969 C CA . LEU A 1 121 ? 6.808 1.466 -5.518 1.00 97.56 121 LEU A CA 1
ATOM 970 C C . LEU A 1 121 ? 6.455 2.455 -4.400 1.00 97.56 121 LEU A C 1
ATOM 972 O O . LEU A 1 121 ? 7.106 2.498 -3.350 1.00 97.56 121 LEU A O 1
ATOM 976 N N . SER A 1 122 ? 5.404 3.233 -4.636 1.00 96.69 122 SER A N 1
ATOM 977 C CA . SER A 1 122 ? 4.680 3.906 -3.560 1.00 96.69 122 SER A CA 1
ATOM 978 C C . SER A 1 122 ? 3.853 2.880 -2.777 1.00 96.69 122 SER A C 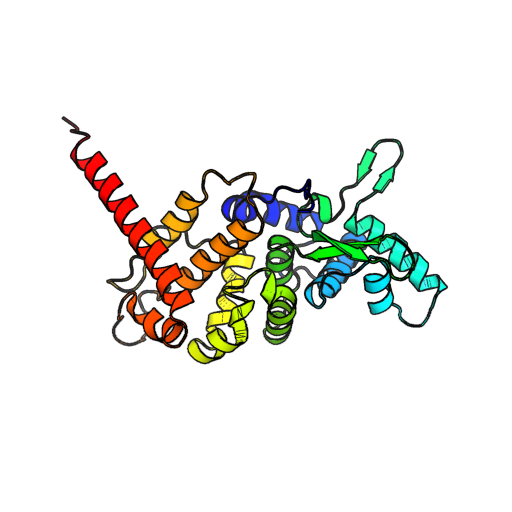1
ATOM 980 O O . SER A 1 122 ? 3.661 1.744 -3.227 1.00 96.69 122 SER A O 1
ATOM 982 N N . LEU A 1 123 ? 3.268 3.283 -1.647 1.00 97.25 123 LEU A N 1
ATOM 983 C CA . LEU A 1 123 ? 2.262 2.462 -0.962 1.00 97.25 123 LEU A CA 1
ATOM 984 C C . LEU A 1 123 ? 1.085 2.083 -1.883 1.00 97.25 123 LEU A C 1
ATOM 986 O O . LEU A 1 123 ? 0.584 0.964 -1.807 1.00 97.25 123 LEU A O 1
ATOM 990 N N . TYR A 1 124 ? 0.694 2.953 -2.816 1.00 95.81 124 TYR A N 1
ATOM 991 C CA . TYR A 1 124 ? -0.316 2.630 -3.828 1.00 95.81 124 TYR A CA 1
ATOM 992 C C . TYR A 1 124 ? 0.161 1.648 -4.876 1.00 95.81 124 TYR A C 1
ATOM 994 O O . TYR A 1 124 ? -0.587 0.743 -5.233 1.00 95.81 124 TYR A O 1
ATOM 1002 N N . GLY A 1 125 ? 1.408 1.777 -5.324 1.00 96.69 125 GLY A N 1
ATOM 1003 C CA . GLY A 1 125 ? 2.031 0.797 -6.200 1.00 96.69 125 GLY A CA 1
ATOM 1004 C C . GLY A 1 125 ? 2.032 -0.589 -5.577 1.00 96.69 125 GLY A C 1
ATOM 1005 O O . GLY A 1 125 ? 1.692 -1.558 -6.248 1.00 96.69 125 GLY A O 1
ATOM 1006 N N . ILE A 1 126 ? 2.354 -0.683 -4.284 1.00 97.75 126 ILE A N 1
ATOM 1007 C CA . ILE A 1 126 ? 2.313 -1.939 -3.528 1.00 97.75 126 ILE A CA 1
ATOM 1008 C C . ILE A 1 126 ? 0.896 -2.519 -3.525 1.00 97.75 126 ILE A C 1
ATOM 1010 O O . ILE A 1 126 ? 0.721 -3.675 -3.910 1.00 97.75 126 ILE A O 1
ATOM 1014 N N . LEU A 1 127 ? -0.110 -1.731 -3.124 1.00 97.25 127 LEU A N 1
ATOM 1015 C CA . LEU A 1 127 ? -1.504 -2.182 -3.069 1.00 97.25 127 LEU A CA 1
ATOM 1016 C C . LEU A 1 127 ? -2.017 -2.605 -4.452 1.00 97.25 127 LEU A C 1
ATOM 1018 O O . LEU A 1 127 ? -2.548 -3.703 -4.593 1.00 97.25 127 LEU A O 1
ATOM 1022 N N . TYR A 1 128 ? -1.769 -1.803 -5.488 1.00 96.00 128 TYR A N 1
ATOM 1023 C CA . TYR A 1 128 ? -2.109 -2.141 -6.869 1.00 96.00 128 TYR A CA 1
ATOM 1024 C C . TYR A 1 128 ? -1.453 -3.454 -7.311 1.00 96.00 128 TYR A C 1
ATOM 1026 O O . TYR A 1 128 ? -2.100 -4.307 -7.915 1.00 96.00 128 TYR A O 1
ATOM 1034 N N . CYS A 1 129 ? -0.169 -3.649 -7.000 1.00 96.56 129 CYS A N 1
ATOM 1035 C CA . CYS A 1 129 ? 0.530 -4.874 -7.370 1.00 96.56 129 CYS A CA 1
ATOM 1036 C C . CYS A 1 129 ? -0.055 -6.105 -6.665 1.00 96.56 129 CYS A C 1
ATOM 1038 O O . CYS A 1 129 ? -0.169 -7.154 -7.293 1.00 96.56 129 CYS A O 1
ATOM 1040 N N . ILE A 1 130 ? -0.434 -5.985 -5.388 1.00 96.56 130 ILE A N 1
ATOM 1041 C CA . ILE A 1 130 ? -1.086 -7.067 -4.633 1.00 96.56 130 ILE A CA 1
ATOM 1042 C C . ILE A 1 130 ? -2.453 -7.422 -5.242 1.00 96.56 130 ILE A C 1
ATOM 1044 O O . ILE A 1 130 ? -2.792 -8.601 -5.297 1.00 96.56 130 ILE A O 1
ATOM 1048 N N . ASP A 1 131 ? -3.206 -6.423 -5.704 1.00 94.69 131 ASP A N 1
ATOM 1049 C CA . ASP A 1 131 ? -4.539 -6.571 -6.307 1.00 94.69 131 ASP A CA 1
ATOM 1050 C C . ASP A 1 131 ? -4.481 -7.166 -7.728 1.00 94.69 131 ASP A C 1
ATOM 1052 O O . ASP A 1 131 ? -5.183 -8.126 -8.035 1.00 94.69 131 ASP A O 1
ATOM 1056 N N . VAL A 1 132 ? -3.621 -6.632 -8.604 1.00 93.62 132 VAL A N 1
ATOM 1057 C CA . VAL A 1 132 ? -3.653 -6.936 -10.049 1.00 93.62 132 VAL A CA 1
ATOM 1058 C C . VAL A 1 132 ? -2.674 -8.032 -10.471 1.00 93.62 132 VAL A C 1
ATOM 1060 O O . VAL A 1 132 ? -2.972 -8.793 -11.388 1.00 93.62 132 VAL A O 1
ATOM 1063 N N . LEU A 1 133 ? -1.501 -8.147 -9.837 1.00 92.38 133 LEU A N 1
ATOM 1064 C CA . LEU A 1 133 ? -0.451 -9.075 -10.295 1.00 92.38 133 LEU A CA 1
ATOM 1065 C C . LEU A 1 133 ? -0.595 -10.503 -9.746 1.00 92.38 133 LEU A C 1
ATOM 1067 O O . LEU A 1 133 ? 0.304 -11.319 -9.974 1.00 92.38 133 LEU A O 1
ATOM 1071 N N . ASP A 1 134 ? -1.703 -10.780 -9.050 1.00 86.50 134 ASP A N 1
ATOM 1072 C CA . ASP A 1 134 ? -2.078 -12.075 -8.470 1.00 86.50 134 ASP A CA 1
ATOM 1073 C C . ASP A 1 134 ? -0.919 -12.746 -7.719 1.00 86.50 134 ASP A C 1
ATOM 1075 O O . ASP A 1 134 ? -0.462 -13.849 -8.025 1.00 86.50 134 ASP A O 1
ATOM 1079 N N . PHE A 1 135 ? -0.358 -12.014 -6.756 1.00 93.94 135 PHE A N 1
ATOM 1080 C CA . PHE A 1 135 ? 0.790 -12.501 -6.010 1.00 93.94 135 PHE A CA 1
ATOM 1081 C C . PHE A 1 135 ? 0.418 -13.621 -5.037 1.00 93.94 135 PHE A C 1
ATOM 1083 O O . PHE A 1 135 ? -0.510 -13.527 -4.218 1.00 93.94 135 PHE A O 1
ATOM 1090 N N . SER A 1 136 ? 1.240 -14.668 -5.076 1.00 95.56 136 SER A N 1
ATOM 1091 C CA . SER A 1 136 ? 1.234 -15.721 -4.066 1.00 95.56 136 SER A CA 1
ATOM 1092 C C . SER A 1 136 ? 1.603 -15.164 -2.686 1.00 95.56 136 SER A C 1
ATOM 1094 O O . SER A 1 136 ? 2.260 -14.130 -2.562 1.00 95.56 136 SER A O 1
ATOM 1096 N N . ASN A 1 137 ? 1.231 -15.880 -1.624 1.00 96.56 137 ASN A N 1
ATOM 1097 C CA . ASN A 1 137 ? 1.565 -15.494 -0.249 1.00 96.56 137 ASN A CA 1
ATOM 1098 C C . ASN A 1 137 ? 3.082 -15.304 -0.045 1.00 96.56 137 ASN A C 1
ATOM 1100 O O . ASN A 1 137 ? 3.499 -14.324 0.560 1.00 96.56 137 ASN A O 1
ATOM 1104 N N . ASN A 1 138 ? 3.905 -16.164 -0.653 1.00 96.75 138 ASN A N 1
ATOM 1105 C CA . ASN A 1 138 ? 5.368 -16.043 -0.640 1.00 96.75 138 ASN A CA 1
ATOM 1106 C C . ASN A 1 138 ? 5.867 -14.789 -1.385 1.00 96.75 138 ASN A C 1
ATOM 1108 O O . ASN A 1 138 ? 6.843 -14.157 -0.992 1.00 96.75 138 ASN A O 1
ATOM 1112 N N . GLU A 1 139 ? 5.212 -14.396 -2.480 1.00 97.38 139 GLU A N 1
ATOM 1113 C CA . GLU A 1 139 ? 5.546 -13.136 -3.151 1.00 97.38 139 GLU A CA 1
ATOM 1114 C C . GLU A 1 139 ? 5.183 -11.923 -2.290 1.00 97.38 139 GLU A C 1
ATOM 1116 O O . GLU A 1 139 ? 5.947 -10.961 -2.280 1.00 97.38 139 GLU A O 1
ATOM 1121 N N . ILE A 1 140 ? 4.089 -11.980 -1.528 1.00 97.94 140 ILE A N 1
ATOM 1122 C CA . ILE A 1 140 ? 3.725 -10.924 -0.573 1.00 97.94 140 ILE A CA 1
ATOM 1123 C C . ILE A 1 140 ? 4.710 -10.870 0.595 1.00 97.94 140 ILE A C 1
ATOM 1125 O O . ILE A 1 140 ? 5.101 -9.774 0.982 1.00 97.94 140 ILE A O 1
ATOM 1129 N N . ASP A 1 141 ? 5.176 -12.015 1.097 1.00 98.12 141 ASP A N 1
ATOM 1130 C CA . ASP A 1 141 ? 6.216 -12.054 2.133 1.00 98.12 141 ASP A CA 1
ATOM 1131 C C . ASP A 1 141 ? 7.488 -11.319 1.665 1.00 98.12 141 ASP A C 1
ATOM 1133 O O . ASP A 1 141 ? 8.033 -10.484 2.385 1.00 98.12 141 ASP A O 1
ATOM 1137 N N . LYS A 1 142 ? 7.908 -11.533 0.410 1.00 97.56 142 LYS A N 1
ATOM 1138 C CA . LYS A 1 142 ? 9.050 -10.814 -0.187 1.00 97.56 142 LYS A CA 1
ATOM 1139 C C . LYS A 1 142 ? 8.800 -9.314 -0.328 1.00 97.56 142 LYS A C 1
ATOM 1141 O O . LYS A 1 142 ? 9.719 -8.524 -0.132 1.00 97.56 142 LYS A O 1
ATOM 1146 N N . ILE A 1 143 ? 7.580 -8.908 -0.680 1.00 98.19 143 ILE A N 1
ATOM 1147 C CA . ILE A 1 143 ? 7.214 -7.484 -0.726 1.00 98.19 143 ILE A CA 1
ATOM 1148 C C . ILE A 1 143 ? 7.323 -6.882 0.674 1.00 98.19 143 ILE A C 1
ATOM 1150 O O . ILE A 1 143 ? 7.919 -5.819 0.834 1.00 98.19 143 ILE A O 1
ATOM 1154 N N . ALA A 1 144 ? 6.798 -7.568 1.690 1.00 98.25 144 ALA A N 1
ATOM 1155 C CA . ALA A 1 144 ? 6.849 -7.097 3.064 1.00 98.25 144 ALA A CA 1
ATOM 1156 C C . ALA A 1 144 ? 8.295 -6.938 3.560 1.00 98.25 144 ALA A C 1
ATOM 1158 O O . ALA A 1 144 ? 8.626 -5.925 4.170 1.00 98.25 144 ALA A O 1
ATOM 1159 N N . GLU A 1 145 ? 9.186 -7.865 3.203 1.00 98.00 145 GLU A N 1
ATOM 1160 C CA . GLU A 1 145 ? 10.620 -7.753 3.489 1.00 98.00 145 GLU A CA 1
ATOM 1161 C C . GLU A 1 145 ? 11.222 -6.464 2.891 1.00 98.00 145 GLU A C 1
ATOM 1163 O O . GLU A 1 145 ? 11.822 -5.655 3.609 1.00 98.00 145 GLU A O 1
ATOM 1168 N N . LYS A 1 146 ? 11.022 -6.225 1.583 1.00 97.62 146 LYS A N 1
ATOM 1169 C CA . LYS A 1 146 ? 11.619 -5.076 0.869 1.00 97.62 146 LYS A CA 1
ATOM 1170 C C . LYS A 1 146 ? 11.029 -3.731 1.268 1.00 97.62 146 LYS A C 1
ATOM 1172 O O . LYS A 1 146 ? 11.740 -2.729 1.285 1.00 97.62 146 LYS A O 1
ATOM 1177 N N . TYR A 1 147 ? 9.748 -3.705 1.614 1.00 98.06 147 TYR A N 1
ATOM 1178 C CA . TYR A 1 147 ? 9.024 -2.488 1.977 1.00 98.06 147 TYR A CA 1
ATOM 1179 C C . TYR A 1 147 ? 8.805 -2.362 3.491 1.00 98.06 147 TYR A C 1
ATOM 1181 O O . TYR A 1 147 ? 7.993 -1.552 3.943 1.00 98.06 147 TYR A O 1
ATOM 1189 N N . SER A 1 148 ? 9.581 -3.104 4.285 1.00 97.94 148 SER A N 1
ATOM 1190 C CA . SER A 1 148 ? 9.548 -3.096 5.752 1.00 97.94 148 SER A CA 1
ATOM 1191 C C . SER A 1 148 ? 9.730 -1.701 6.348 1.00 97.94 148 SER A C 1
ATOM 1193 O O . SER A 1 148 ? 9.043 -1.347 7.300 1.00 97.94 148 SER A O 1
ATOM 1195 N N . LYS A 1 149 ? 10.595 -0.868 5.759 1.00 96.81 149 LYS A N 1
ATOM 1196 C CA . LYS A 1 149 ? 10.814 0.525 6.191 1.00 96.81 149 LYS A CA 1
ATOM 1197 C C . LYS A 1 149 ? 9.718 1.493 5.737 1.00 96.81 149 LYS A C 1
ATOM 1199 O O . LYS A 1 149 ? 9.555 2.539 6.352 1.00 96.81 149 LYS A O 1
ATOM 1204 N N . VAL A 1 150 ? 8.988 1.155 4.672 1.00 96.44 150 VAL A N 1
ATOM 1205 C CA . VAL A 1 150 ? 7.947 2.011 4.076 1.00 96.44 150 VAL A CA 1
ATOM 1206 C C . VAL A 1 150 ? 6.610 1.823 4.792 1.00 96.44 150 VAL A C 1
ATOM 1208 O O . VAL A 1 150 ? 5.899 2.791 5.036 1.00 96.44 150 VAL A O 1
ATOM 1211 N N . LEU A 1 151 ? 6.285 0.588 5.191 1.00 97.88 151 LEU A N 1
ATOM 1212 C CA . LEU A 1 151 ? 5.098 0.270 5.988 1.00 97.88 151 LEU A CA 1
ATOM 1213 C C . LEU A 1 151 ? 5.509 -0.383 7.326 1.00 97.88 151 LEU A C 1
ATOM 1215 O O . LEU A 1 151 ? 5.275 -1.575 7.541 1.00 97.88 151 LEU A O 1
ATOM 1219 N N . PRO A 1 152 ? 6.132 0.373 8.248 1.00 97.81 152 PRO A N 1
ATOM 1220 C CA . PRO A 1 152 ? 6.859 -0.184 9.392 1.00 97.81 152 PRO A CA 1
ATOM 1221 C C . PRO A 1 152 ? 5.998 -0.988 10.365 1.00 97.81 152 PRO A C 1
ATOM 1223 O O . PRO A 1 152 ? 6.447 -2.009 10.877 1.00 97.81 152 PRO A O 1
ATOM 1226 N N . LYS A 1 153 ? 4.749 -0.580 10.609 1.00 98.19 153 LYS A N 1
ATOM 1227 C CA . LYS A 1 153 ? 3.875 -1.260 11.580 1.00 98.19 153 LYS A CA 1
ATOM 1228 C C . LYS A 1 153 ? 3.179 -2.499 11.026 1.00 98.19 153 LYS A C 1
ATOM 1230 O O . LYS A 1 153 ? 2.583 -3.228 11.809 1.00 98.19 153 LYS A O 1
ATOM 1235 N N . VAL A 1 154 ? 3.244 -2.748 9.717 1.00 98.19 154 VAL A N 1
ATOM 1236 C CA . VAL A 1 154 ? 2.679 -3.958 9.097 1.00 98.19 154 VAL A CA 1
ATOM 1237 C C . VAL A 1 154 ? 3.799 -4.784 8.478 1.00 98.19 154 VAL A C 1
ATOM 1239 O O . VAL A 1 154 ? 4.090 -5.876 8.950 1.00 98.19 154 VAL A O 1
ATOM 1242 N N . PHE A 1 155 ? 4.491 -4.249 7.474 1.00 98.38 155 PHE A N 1
ATOM 1243 C CA . PHE A 1 155 ? 5.588 -4.936 6.792 1.00 98.38 155 PHE A CA 1
ATOM 1244 C C . PHE A 1 155 ? 6.863 -4.996 7.634 1.00 98.38 155 PHE A C 1
ATOM 1246 O O . PHE A 1 155 ? 7.514 -6.032 7.687 1.00 98.38 155 PHE A O 1
ATOM 1253 N N . GLY A 1 156 ? 7.190 -3.937 8.380 1.00 97.94 156 GLY A N 1
ATOM 1254 C CA . GLY A 1 156 ? 8.323 -3.961 9.318 1.00 97.94 156 GLY A CA 1
ATOM 1255 C C . GLY A 1 156 ? 8.135 -4.911 10.506 1.00 97.94 156 GLY A C 1
ATOM 1256 O O . GLY A 1 156 ? 9.093 -5.217 11.211 1.00 97.94 156 GLY A O 1
ATOM 1257 N N . LYS A 1 157 ? 6.911 -5.406 10.711 1.00 97.50 157 LYS A N 1
ATOM 1258 C CA . LYS A 1 157 ? 6.549 -6.388 11.738 1.00 97.50 157 LYS A CA 1
ATOM 1259 C C . LYS A 1 157 ? 6.003 -7.679 11.121 1.00 97.50 157 LYS A C 1
ATOM 1261 O O . LYS A 1 157 ? 5.372 -8.453 11.830 1.00 97.50 157 LYS A O 1
ATOM 1266 N N . TRP A 1 158 ? 6.222 -7.919 9.824 1.00 97.88 158 TRP A N 1
ATOM 1267 C CA . TRP A 1 158 ? 5.522 -8.966 9.073 1.00 97.88 158 TRP A CA 1
ATOM 1268 C C . TRP A 1 158 ? 5.693 -10.357 9.682 1.00 97.88 158 TRP A C 1
ATOM 1270 O O . TRP A 1 158 ? 4.700 -10.996 10.013 1.00 97.88 158 TRP A O 1
ATOM 1280 N N . ASP A 1 159 ? 6.933 -10.791 9.919 1.00 97.19 159 ASP A N 1
ATOM 1281 C CA . ASP A 1 159 ? 7.211 -12.118 10.487 1.00 97.19 159 ASP A CA 1
ATOM 1282 C C . ASP A 1 159 ? 6.683 -12.257 11.919 1.00 97.19 159 ASP A C 1
ATOM 1284 O O . ASP A 1 159 ? 6.087 -13.277 12.271 1.00 97.19 159 ASP A O 1
ATOM 1288 N N . TYR A 1 160 ? 6.823 -11.198 12.725 1.00 96.69 160 TYR A N 1
ATOM 1289 C CA . TYR A 1 160 ? 6.258 -11.148 14.073 1.00 96.69 160 TYR A CA 1
ATOM 1290 C C . TYR A 1 160 ? 4.735 -11.329 14.029 1.00 96.69 160 TYR A C 1
ATOM 1292 O O . TYR A 1 160 ? 4.196 -12.246 14.649 1.00 96.69 160 TYR A O 1
ATOM 1300 N N . LEU A 1 161 ? 4.033 -10.518 13.233 1.00 96.38 161 LEU A N 1
ATOM 1301 C CA . LEU A 1 161 ? 2.582 -10.602 13.087 1.00 96.38 161 LEU A CA 1
ATOM 1302 C C . LEU A 1 161 ? 2.171 -11.973 12.556 1.00 96.38 161 LEU A C 1
ATOM 1304 O O . LEU A 1 161 ? 1.269 -12.591 13.113 1.00 96.38 161 LEU A O 1
ATOM 1308 N N . LYS A 1 162 ? 2.861 -12.490 11.537 1.00 96.19 162 LYS A N 1
ATOM 1309 C CA . LYS A 1 162 ? 2.569 -13.790 10.924 1.00 96.19 162 LYS A CA 1
ATOM 1310 C C . LYS A 1 162 ? 2.668 -14.921 11.945 1.00 96.19 162 LYS A C 1
ATOM 1312 O O . LYS A 1 162 ? 1.826 -15.812 11.922 1.00 96.19 162 LYS A O 1
ATOM 1317 N N . SER A 1 163 ? 3.608 -14.849 12.890 1.00 95.56 163 SER A N 1
ATOM 1318 C CA . SER A 1 163 ? 3.701 -15.827 13.982 1.00 95.56 163 SER A CA 1
ATOM 1319 C C . SER A 1 163 ? 2.519 -15.769 14.965 1.00 95.56 163 SER A C 1
ATOM 1321 O O . SER A 1 163 ? 2.142 -16.799 15.516 1.00 95.56 163 SER A O 1
ATOM 1323 N N . LYS A 1 164 ? 1.885 -14.599 15.148 1.00 93.69 164 LYS A N 1
ATOM 1324 C CA . LYS A 1 164 ? 0.730 -14.412 16.047 1.00 93.69 164 LYS A CA 1
ATOM 1325 C C . LYS A 1 164 ? -0.627 -14.667 15.376 1.00 93.69 164 LYS A C 1
ATOM 1327 O O . LYS A 1 164 ? -1.538 -15.170 16.029 1.00 93.69 164 LYS A O 1
ATOM 1332 N N . ILE A 1 165 ? -0.798 -14.300 14.100 1.00 92.44 165 ILE A N 1
ATOM 1333 C CA . ILE A 1 165 ? -2.107 -14.338 13.408 1.00 92.44 165 ILE A CA 1
ATOM 1334 C C . ILE A 1 165 ? -2.167 -15.275 12.193 1.00 92.44 165 ILE A C 1
ATOM 1336 O O . ILE A 1 165 ? -3.231 -15.395 11.577 1.00 92.44 165 ILE A O 1
ATOM 1340 N N . GLY A 1 166 ? -1.059 -15.931 11.839 1.00 93.75 166 GLY A N 1
ATOM 1341 C CA . GLY A 1 166 ? -0.973 -16.845 10.700 1.00 93.75 166 GLY A CA 1
ATOM 1342 C C . GLY A 1 166 ? -1.404 -16.192 9.385 1.00 93.75 166 GLY A C 1
ATOM 1343 O O . GLY A 1 166 ? -1.128 -15.018 9.128 1.00 93.75 166 GLY A O 1
ATOM 1344 N N . ASP A 1 167 ? -2.156 -16.935 8.572 1.00 94.38 167 ASP A N 1
ATOM 1345 C CA . ASP A 1 167 ? -2.606 -16.503 7.241 1.00 94.38 167 ASP A CA 1
ATOM 1346 C C . ASP A 1 167 ? -3.537 -15.282 7.247 1.00 94.38 167 ASP A C 1
ATOM 1348 O O . ASP A 1 167 ? -3.750 -14.652 6.208 1.00 94.38 167 ASP A O 1
ATOM 1352 N N . ARG A 1 168 ? -4.066 -14.878 8.411 1.00 93.12 168 ARG A N 1
ATOM 1353 C CA . ARG A 1 168 ? -4.871 -13.652 8.525 1.00 93.12 168 ARG A CA 1
ATOM 1354 C C . ARG A 1 168 ? -4.073 -12.400 8.157 1.00 93.12 168 ARG A C 1
ATOM 1356 O O . ARG A 1 168 ? -4.677 -11.395 7.785 1.00 93.12 168 ARG A O 1
ATOM 1363 N N . ILE A 1 169 ? -2.740 -12.464 8.199 1.00 95.56 169 ILE A N 1
ATOM 1364 C CA . ILE A 1 169 ? -1.853 -11.380 7.764 1.00 95.56 169 ILE A CA 1
ATOM 1365 C C . ILE A 1 169 ? -2.060 -11.004 6.286 1.00 95.56 169 ILE A C 1
ATOM 1367 O O . ILE A 1 169 ? -1.958 -9.836 5.910 1.00 95.56 169 ILE A O 1
ATOM 1371 N N . TYR A 1 170 ? -2.473 -11.962 5.450 1.00 96.69 170 TYR A N 1
ATOM 1372 C CA . TYR A 1 170 ? -2.780 -11.721 4.038 1.00 96.69 170 TYR A CA 1
ATOM 1373 C C . TYR A 1 170 ? -4.108 -10.983 3.824 1.00 96.69 170 TYR A C 1
ATOM 1375 O O . TYR A 1 170 ? -4.453 -10.661 2.687 1.00 96.69 170 TYR A O 1
ATOM 1383 N N . GLY A 1 171 ? -4.818 -10.624 4.901 1.00 93.88 171 GLY A N 1
ATOM 1384 C CA . GLY A 1 171 ? -5.963 -9.716 4.868 1.00 93.88 171 GLY A CA 1
ATOM 1385 C C . GLY A 1 171 ? -5.650 -8.349 4.248 1.00 93.88 171 GLY A C 1
ATOM 1386 O O . GLY A 1 171 ? -6.573 -7.675 3.802 1.00 93.88 171 GLY A O 1
ATOM 1387 N N . ILE A 1 172 ? -4.370 -7.971 4.114 1.00 96.25 172 ILE A N 1
ATOM 1388 C CA . ILE A 1 172 ? -3.937 -6.804 3.326 1.00 96.25 172 ILE A CA 1
ATOM 1389 C C . ILE A 1 172 ? -4.440 -6.842 1.869 1.00 96.25 172 ILE A C 1
ATOM 1391 O O . ILE A 1 172 ? -4.660 -5.789 1.275 1.00 96.25 172 ILE A O 1
ATOM 1395 N N . LYS A 1 173 ? -4.710 -8.037 1.313 1.00 96.00 173 LYS A N 1
ATOM 1396 C CA . LYS A 1 173 ? -5.356 -8.206 -0.001 1.00 96.00 173 LYS A CA 1
ATOM 1397 C C . LYS A 1 173 ? -6.730 -7.532 -0.066 1.00 96.00 173 LYS A C 1
ATOM 1399 O O . LYS A 1 173 ? -7.098 -6.997 -1.101 1.00 96.00 173 LYS A O 1
ATOM 1404 N N . LEU A 1 174 ? -7.481 -7.498 1.036 1.00 94.75 174 LEU A N 1
ATOM 1405 C CA . LEU A 1 174 ? -8.784 -6.827 1.063 1.00 94.75 174 LEU A CA 1
ATOM 1406 C C . LEU A 1 174 ? -8.628 -5.315 0.847 1.00 94.75 174 LEU A C 1
ATOM 1408 O O . LEU A 1 174 ? -9.339 -4.740 0.026 1.00 94.75 174 LEU A O 1
ATOM 1412 N N . LEU A 1 175 ? -7.652 -4.692 1.515 1.00 96.06 175 LEU A N 1
ATOM 1413 C CA . LEU A 1 175 ? -7.338 -3.278 1.306 1.00 96.06 175 LEU A CA 1
ATOM 1414 C C . LEU A 1 175 ? -6.834 -3.012 -0.110 1.00 96.06 175 LEU A C 1
ATOM 1416 O O . LEU A 1 175 ? -7.262 -2.045 -0.737 1.00 96.06 175 LEU A O 1
ATOM 1420 N N . ALA A 1 176 ? -5.947 -3.872 -0.615 1.00 95.75 176 ALA A N 1
ATOM 1421 C CA . ALA A 1 176 ? -5.434 -3.788 -1.979 1.00 95.75 176 ALA A CA 1
ATOM 1422 C C . ALA A 1 176 ? -6.577 -3.741 -3.007 1.00 95.75 176 ALA A C 1
ATOM 1424 O O . ALA A 1 176 ? -6.584 -2.880 -3.890 1.00 95.75 176 ALA A O 1
ATOM 1425 N N . ASN A 1 177 ? -7.609 -4.559 -2.788 1.00 93.06 177 ASN A N 1
ATOM 1426 C CA . ASN A 1 177 ? -8.811 -4.632 -3.615 1.00 93.06 177 ASN A CA 1
ATOM 1427 C C . ASN A 1 177 ? -9.789 -3.454 -3.400 1.00 93.06 177 ASN A C 1
ATOM 1429 O O . ASN A 1 177 ? -10.889 -3.450 -3.953 1.00 93.06 177 ASN A O 1
ATOM 1433 N N . GLY A 1 178 ? -9.421 -2.451 -2.597 1.00 90.56 178 GLY A N 1
ATOM 1434 C CA . GLY A 1 178 ? -10.230 -1.262 -2.322 1.00 90.56 178 GLY A CA 1
ATOM 1435 C C . GLY A 1 178 ? -11.315 -1.459 -1.258 1.00 90.56 178 GLY A C 1
ATOM 1436 O O . GLY A 1 178 ? -12.173 -0.586 -1.096 1.00 90.56 178 GLY A O 1
ATOM 1437 N N . LEU A 1 179 ? -11.306 -2.577 -0.520 1.00 91.50 179 LEU A N 1
ATOM 1438 C CA . LEU A 1 179 ? -12.263 -2.810 0.559 1.00 91.50 179 LEU A CA 1
ATOM 1439 C C . LEU A 1 179 ? -11.817 -2.072 1.822 1.00 91.50 179 LEU A C 1
ATOM 1441 O O . LEU A 1 179 ? -10.978 -2.545 2.583 1.00 91.50 179 LEU A O 1
ATOM 1445 N N . LEU A 1 180 ? -12.433 -0.920 2.068 1.00 89.94 180 LEU A N 1
ATOM 1446 C CA . LEU A 1 180 ? -12.141 -0.107 3.248 1.00 89.94 180 LEU A CA 1
ATOM 1447 C C . LEU A 1 180 ? -12.912 -0.533 4.501 1.00 89.94 180 LEU A C 1
ATOM 1449 O O . LEU A 1 180 ? -12.583 -0.068 5.581 1.00 89.94 180 LEU A O 1
ATOM 1453 N N . ALA A 1 181 ? -13.866 -1.462 4.376 1.00 85.00 181 ALA A N 1
ATOM 1454 C CA . ALA A 1 181 ? -14.708 -1.948 5.474 1.00 85.00 181 ALA A CA 1
ATOM 1455 C C . ALA A 1 181 ? -15.468 -0.823 6.217 1.00 85.00 181 ALA A C 1
ATOM 1457 O O . ALA A 1 181 ? -15.742 -0.908 7.410 1.00 85.00 181 ALA A O 1
ATOM 1458 N N . ASP A 1 182 ? -15.847 0.212 5.468 1.00 75.75 182 ASP A N 1
ATOM 1459 C CA . ASP A 1 182 ? -16.571 1.411 5.897 1.00 75.75 182 ASP A CA 1
ATOM 1460 C C . ASP A 1 182 ? -18.102 1.261 5.828 1.00 75.75 182 ASP A C 1
ATOM 1462 O O . ASP A 1 182 ? -18.834 2.240 5.946 1.00 75.75 182 ASP A O 1
ATOM 1466 N N . ASN A 1 183 ? -18.610 0.038 5.634 1.00 81.00 183 ASN A N 1
ATOM 1467 C CA . ASN A 1 183 ? -20.044 -0.222 5.535 1.00 81.00 183 ASN A CA 1
ATOM 1468 C C . ASN A 1 183 ? -20.654 -0.486 6.933 1.00 81.00 183 ASN A C 1
ATOM 1470 O O . ASN A 1 183 ? -20.279 -1.476 7.568 1.00 81.00 183 ASN A O 1
ATOM 1474 N N . PRO A 1 184 ? -21.634 0.320 7.397 1.00 79.25 184 PRO A N 1
ATOM 1475 C CA . PRO A 1 184 ? -22.307 0.113 8.687 1.00 79.25 184 PRO A CA 1
ATOM 1476 C C . PRO A 1 184 ? -23.084 -1.206 8.784 1.00 79.25 184 PRO A C 1
ATOM 1478 O O . PRO A 1 184 ? -23.417 -1.645 9.879 1.00 79.25 184 PRO A O 1
ATOM 1481 N N . GLN A 1 185 ? -23.367 -1.861 7.657 1.00 82.12 185 GLN A N 1
ATOM 1482 C CA . GLN A 1 185 ? -24.022 -3.169 7.616 1.00 82.12 185 GLN A CA 1
ATOM 1483 C C . GLN A 1 185 ? -23.068 -4.331 7.929 1.00 82.12 185 GLN A C 1
ATOM 1485 O O . GLN A 1 185 ? -23.515 -5.474 8.026 1.00 82.12 185 GLN A O 1
ATOM 1490 N N . ILE A 1 186 ? -21.761 -4.080 8.075 1.00 81.12 186 ILE A N 1
ATOM 1491 C CA . ILE A 1 186 ? -20.799 -5.111 8.470 1.00 81.12 186 ILE A CA 1
ATOM 1492 C C . ILE A 1 186 ? -21.089 -5.523 9.916 1.00 81.12 186 ILE A C 1
ATOM 1494 O O . ILE A 1 186 ? -20.731 -4.833 10.868 1.00 81.12 186 ILE A O 1
ATOM 1498 N N . GLN A 1 187 ? -21.727 -6.681 10.076 1.00 78.31 187 GLN A N 1
ATOM 1499 C CA . GLN A 1 187 ? -22.024 -7.248 11.384 1.00 78.31 187 GLN A CA 1
ATOM 1500 C C . GLN A 1 187 ? -20.825 -8.035 11.913 1.00 78.31 187 GLN A C 1
ATOM 1502 O O . GLN A 1 187 ? -20.400 -9.033 11.324 1.00 78.31 187 GLN A O 1
ATOM 1507 N N . VAL A 1 188 ? -20.308 -7.597 13.056 1.00 82.62 188 VAL A N 1
ATOM 1508 C CA . VAL A 1 188 ? -19.287 -8.307 13.832 1.00 82.62 188 VAL A CA 1
ATOM 1509 C C . VAL A 1 188 ? -19.879 -8.837 15.134 1.00 82.62 188 VAL A C 1
ATOM 1511 O O . VAL A 1 188 ? -20.968 -8.435 15.546 1.00 82.62 188 VAL A O 1
ATOM 1514 N N . GLN A 1 189 ? -19.166 -9.752 15.790 1.00 78.94 189 GLN A N 1
ATOM 1515 C CA . GLN A 1 189 ? -19.576 -10.245 17.103 1.00 78.94 189 GLN A CA 1
ATOM 1516 C C . GLN A 1 189 ? -19.772 -9.089 18.117 1.00 78.94 189 GLN A C 1
ATOM 1518 O O . GLN A 1 189 ? -19.026 -8.103 18.077 1.00 78.94 189 GLN A O 1
ATOM 1523 N N . PRO A 1 190 ? -20.739 -9.209 19.052 1.00 74.56 190 PRO A N 1
ATOM 1524 C CA . PRO A 1 190 ? -20.992 -8.190 20.069 1.00 74.56 190 PRO A CA 1
ATOM 1525 C C . PRO A 1 190 ? -19.732 -7.793 20.852 1.00 74.56 190 PRO A C 1
ATOM 1527 O O . PRO A 1 190 ? -18.878 -8.633 21.153 1.00 74.56 190 PRO A O 1
ATOM 1530 N N . GLY A 1 191 ? -19.631 -6.506 21.199 1.00 78.94 191 GLY A N 1
ATOM 1531 C CA . GLY A 1 191 ? -18.509 -5.941 21.963 1.00 78.94 191 GLY A CA 1
ATOM 1532 C C . GLY A 1 191 ? -17.302 -5.494 21.128 1.00 78.94 191 GLY A C 1
ATOM 1533 O O . GLY A 1 191 ? -16.331 -4.994 21.696 1.00 78.94 191 GLY A O 1
ATOM 1534 N N . ILE A 1 192 ? -17.346 -5.641 19.800 1.00 84.69 192 ILE A N 1
ATOM 1535 C CA . ILE A 1 192 ? -16.315 -5.140 18.883 1.00 84.69 192 ILE A CA 1
ATOM 1536 C C . ILE A 1 192 ? -16.831 -3.852 18.213 1.00 84.69 192 ILE A C 1
ATOM 1538 O O . ILE A 1 192 ? -17.739 -3.943 17.388 1.00 84.69 192 ILE A O 1
ATOM 1542 N N . PRO A 1 193 ? -16.260 -2.663 18.498 1.00 88.75 193 PRO A N 1
ATOM 1543 C CA . PRO A 1 193 ? -16.654 -1.407 17.850 1.00 88.75 193 PRO A CA 1
ATOM 1544 C C . PRO A 1 193 ? -16.007 -1.276 16.459 1.00 88.75 193 PRO A C 1
ATOM 1546 O O . PRO A 1 193 ? -15.240 -0.353 16.187 1.00 88.75 193 PRO A O 1
ATOM 1549 N N . PHE A 1 194 ? -16.215 -2.279 15.602 1.00 90.94 194 PHE A N 1
ATOM 1550 C CA . PHE A 1 194 ? -15.510 -2.411 14.325 1.00 90.94 194 PHE A CA 1
ATOM 1551 C C . PHE A 1 194 ? -15.828 -1.254 13.378 1.00 90.94 194 PHE A C 1
ATOM 1553 O O . PHE A 1 194 ? -14.915 -0.621 12.846 1.00 90.94 194 PHE A O 1
ATOM 1560 N N . TYR A 1 195 ? -17.118 -0.961 13.196 1.00 91.06 195 TYR A N 1
ATOM 1561 C CA . TYR A 1 195 ? -17.561 0.110 12.312 1.00 91.06 195 TYR A CA 1
ATOM 1562 C C . TYR A 1 195 ? -17.097 1.477 12.815 1.00 91.06 195 TYR A C 1
ATOM 1564 O O . TYR A 1 195 ? -16.621 2.290 12.023 1.00 91.06 195 TYR A O 1
ATOM 1572 N N . GLU A 1 196 ? -17.182 1.729 14.122 1.00 92.50 196 GLU A N 1
ATOM 1573 C CA . GLU A 1 196 ? -16.754 2.986 14.729 1.00 92.50 196 GLU A CA 1
ATOM 1574 C C . GLU A 1 196 ? -15.263 3.222 14.503 1.00 92.50 196 GLU A C 1
ATOM 1576 O O . GLU A 1 196 ? -14.878 4.320 14.091 1.00 92.50 196 GLU A O 1
ATOM 1581 N N . LEU A 1 197 ? -14.440 2.189 14.728 1.00 94.62 197 LEU A N 1
ATOM 1582 C CA . LEU A 1 197 ? -12.999 2.243 14.498 1.00 94.62 197 LEU A CA 1
ATOM 1583 C C . LEU A 1 197 ? -12.687 2.487 13.026 1.00 94.62 197 LEU A C 1
ATOM 1585 O O . LEU A 1 197 ? -11.938 3.412 12.718 1.00 94.62 197 LEU A O 1
ATOM 1589 N N . MET A 1 198 ? -13.288 1.716 12.117 1.00 94.56 198 MET A N 1
ATOM 1590 C CA . MET A 1 198 ? -12.996 1.843 10.691 1.00 94.56 198 MET A CA 1
ATOM 1591 C C . MET A 1 198 ? -13.457 3.194 10.129 1.00 94.56 198 MET A C 1
ATOM 1593 O O . MET A 1 198 ? -12.709 3.880 9.434 1.00 94.56 198 MET A O 1
ATOM 1597 N N . SER A 1 199 ? -14.640 3.653 10.535 1.00 93.88 199 SER A N 1
ATOM 1598 C CA . SER A 1 199 ? -15.132 4.996 10.218 1.00 93.88 199 SER A CA 1
ATOM 1599 C C . SER A 1 199 ? -14.189 6.077 10.742 1.00 93.88 199 SER A C 1
ATOM 1601 O O . SER A 1 199 ? -13.893 7.041 10.035 1.00 93.88 199 SER A O 1
ATOM 1603 N N . TYR A 1 200 ? -13.658 5.913 11.958 1.00 96.25 200 TYR A N 1
ATOM 1604 C CA . TYR A 1 200 ? -12.717 6.872 12.523 1.00 96.25 200 TYR A CA 1
ATOM 1605 C C . TYR A 1 200 ? -11.370 6.891 11.790 1.00 96.25 200 TYR A C 1
ATOM 1607 O O . TYR A 1 200 ? -10.797 7.970 11.643 1.00 96.25 200 TYR A O 1
ATOM 1615 N N . VAL A 1 201 ? -10.896 5.761 11.240 1.00 96.31 201 VAL A N 1
ATOM 1616 C CA . VAL A 1 201 ? -9.737 5.754 10.323 1.00 96.31 201 VAL A CA 1
ATOM 1617 C C . VAL A 1 201 ? -9.976 6.700 9.146 1.00 96.31 201 VAL A C 1
ATOM 1619 O O . VAL A 1 201 ? -9.081 7.448 8.768 1.00 96.31 201 VAL A O 1
ATOM 1622 N N . HIS A 1 202 ? -11.175 6.731 8.567 1.00 93.25 202 HIS A N 1
ATOM 1623 C CA . HIS A 1 202 ? -11.464 7.643 7.456 1.00 93.25 202 HIS A CA 1
ATOM 1624 C C . HIS A 1 202 ? -11.614 9.093 7.907 1.00 93.25 202 HIS A C 1
ATOM 1626 O O . HIS A 1 202 ? -11.054 9.988 7.277 1.00 93.25 202 HIS A O 1
ATOM 1632 N N . ILE A 1 203 ? -12.304 9.323 9.024 1.00 95.19 203 ILE A N 1
ATOM 1633 C CA . ILE A 1 203 ? -12.512 10.662 9.589 1.00 95.19 203 ILE A CA 1
ATOM 1634 C C . ILE A 1 203 ? -11.175 11.313 9.960 1.00 95.19 203 ILE A C 1
ATOM 1636 O O . ILE A 1 203 ? -10.940 12.472 9.618 1.00 95.19 203 ILE A O 1
ATOM 1640 N N . LYS A 1 204 ? -10.270 10.562 10.604 1.00 96.44 204 LYS A N 1
ATOM 1641 C CA . LYS A 1 204 ? -8.956 11.053 11.050 1.00 96.44 204 LYS A CA 1
ATOM 1642 C C . LYS A 1 204 ? -8.115 11.618 9.902 1.00 96.44 204 LYS A C 1
ATOM 1644 O O . LYS A 1 204 ? -7.386 12.581 10.115 1.00 96.44 204 LYS A O 1
ATOM 1649 N N . TYR A 1 205 ? -8.257 11.067 8.696 1.00 95.88 205 TYR A N 1
ATOM 1650 C CA . TYR A 1 205 ? -7.503 11.470 7.504 1.00 95.88 205 TYR A CA 1
ATOM 1651 C C . TYR A 1 205 ? -8.376 12.137 6.433 1.00 95.88 205 TYR A C 1
ATOM 1653 O O . TYR A 1 205 ? -7.943 12.288 5.292 1.00 95.88 205 TYR A O 1
ATOM 1661 N N . GLN A 1 206 ? -9.605 12.550 6.762 1.00 94.44 206 GLN A N 1
ATOM 1662 C CA . GLN A 1 206 ? -10.556 13.089 5.783 1.00 94.44 206 GLN A CA 1
ATOM 1663 C C . GLN A 1 206 ? -10.017 14.340 5.077 1.00 94.44 206 GLN A C 1
ATOM 1665 O O . GLN A 1 206 ? -10.199 14.502 3.875 1.00 94.44 206 GLN A O 1
ATOM 1670 N N . ARG A 1 207 ? -9.316 15.210 5.816 1.00 94.50 207 ARG A N 1
ATOM 1671 C CA . ARG A 1 207 ? -8.709 16.436 5.271 1.00 94.50 207 ARG A CA 1
ATOM 1672 C C . ARG A 1 207 ? -7.506 16.166 4.364 1.00 94.50 207 ARG A C 1
ATOM 1674 O O . ARG A 1 207 ? -7.112 17.048 3.617 1.00 94.50 207 ARG A O 1
ATOM 1681 N N . ASN A 1 208 ? -6.955 14.956 4.407 1.00 94.38 208 ASN A N 1
ATOM 1682 C CA . ASN A 1 208 ? -5.829 14.514 3.587 1.00 94.38 208 ASN A CA 1
ATOM 1683 C C . ASN A 1 208 ? -6.289 13.803 2.308 1.00 94.38 208 ASN A C 1
ATOM 1685 O O . ASN A 1 208 ? -5.598 12.922 1.807 1.00 94.38 208 ASN A O 1
ATOM 1689 N N . PHE A 1 209 ? -7.488 14.124 1.813 1.00 94.31 209 PHE A N 1
ATOM 1690 C CA . PHE A 1 209 ? -8.068 13.438 0.664 1.00 94.31 209 PHE A CA 1
ATOM 1691 C C . PHE A 1 209 ? -7.153 13.495 -0.566 1.00 94.31 209 PHE A C 1
ATOM 1693 O O . PHE A 1 209 ? -6.841 12.453 -1.134 1.00 94.31 209 PHE A O 1
ATOM 1700 N N . GLU A 1 210 ? -6.687 14.688 -0.932 1.00 90.06 210 GLU A N 1
ATOM 1701 C CA . GLU A 1 210 ? -5.854 14.914 -2.123 1.00 90.06 210 GLU A CA 1
ATOM 1702 C C . GLU A 1 210 ? -4.353 14.844 -1.829 1.00 90.06 210 GLU A C 1
ATOM 1704 O O . GLU A 1 210 ? -3.570 14.545 -2.724 1.00 90.06 210 GLU A O 1
ATOM 1709 N N . SER A 1 211 ? -3.953 15.122 -0.584 1.00 92.50 211 SER A N 1
ATOM 1710 C CA . SER A 1 211 ? -2.547 15.199 -0.190 1.00 92.50 211 SER A CA 1
ATOM 1711 C C . SER A 1 211 ? -2.313 14.679 1.229 1.00 92.50 211 SER A C 1
ATOM 1713 O O . SER A 1 211 ? -2.883 15.167 2.215 1.00 92.50 211 SER A O 1
ATOM 1715 N N . ILE A 1 212 ? -1.450 13.675 1.324 1.00 94.12 212 ILE A N 1
ATOM 1716 C CA . ILE A 1 212 ? -0.971 13.040 2.544 1.00 94.12 212 ILE A CA 1
ATOM 1717 C C . ILE A 1 212 ? 0.523 12.737 2.384 1.00 94.12 212 ILE A C 1
ATOM 1719 O O . ILE A 1 212 ? 0.987 12.395 1.293 1.00 94.12 212 ILE A O 1
ATOM 1723 N N . SER A 1 213 ? 1.289 12.825 3.473 1.00 94.00 213 SER A N 1
ATOM 1724 C CA . SER A 1 213 ? 2.656 12.302 3.450 1.00 94.00 213 SER A CA 1
ATOM 1725 C C . SER A 1 213 ? 2.637 10.773 3.388 1.00 94.00 213 SER A C 1
ATOM 1727 O O . SER A 1 213 ? 1.710 10.127 3.882 1.00 94.00 213 SER A O 1
ATOM 1729 N N . GLU A 1 214 ? 3.680 10.166 2.822 1.00 93.56 214 GLU A N 1
ATOM 1730 C CA . GLU A 1 214 ? 3.766 8.703 2.762 1.00 93.56 214 GLU A CA 1
ATOM 1731 C C . GLU A 1 214 ? 3.768 8.066 4.161 1.00 93.56 214 GLU A C 1
ATOM 1733 O O . GLU A 1 214 ? 3.135 7.036 4.370 1.00 93.56 214 GLU A O 1
ATOM 1738 N N . GLU A 1 215 ? 4.394 8.719 5.143 1.00 95.62 215 GLU A N 1
ATOM 1739 C CA . GLU A 1 215 ? 4.363 8.293 6.545 1.00 95.62 215 GLU A CA 1
ATOM 1740 C C . GLU A 1 215 ? 2.931 8.276 7.101 1.00 95.62 215 GLU A C 1
ATOM 1742 O O . GLU A 1 215 ? 2.504 7.298 7.714 1.00 95.62 215 GLU A O 1
ATOM 1747 N N . GLN A 1 216 ? 2.147 9.325 6.847 1.00 96.56 216 GLN A N 1
ATOM 1748 C CA . GLN A 1 216 ? 0.757 9.392 7.294 1.00 96.56 216 GLN A CA 1
ATOM 1749 C C . GLN A 1 216 ? -0.140 8.380 6.566 1.00 96.56 216 GLN A C 1
ATOM 1751 O O . GLN A 1 216 ? -1.052 7.826 7.184 1.00 96.56 216 GLN A O 1
ATOM 1756 N N . LEU A 1 217 ? 0.123 8.093 5.287 1.00 97.12 217 LEU A N 1
ATOM 1757 C CA . LEU A 1 217 ? -0.560 7.022 4.560 1.00 97.12 217 LEU A CA 1
ATOM 1758 C C . LEU A 1 217 ? -0.194 5.643 5.123 1.00 97.12 217 LEU A C 1
ATOM 1760 O O . LEU A 1 217 ? -1.079 4.807 5.301 1.00 97.12 217 LEU A O 1
ATOM 1764 N N . ALA A 1 218 ? 1.077 5.413 5.463 1.00 98.06 218 ALA A N 1
ATOM 1765 C CA . ALA A 1 218 ? 1.523 4.191 6.127 1.00 98.06 218 ALA A CA 1
ATOM 1766 C C . ALA A 1 218 ? 0.813 4.003 7.477 1.00 98.06 218 ALA A C 1
ATOM 1768 O O . ALA A 1 218 ? 0.363 2.900 7.795 1.00 98.06 218 ALA A O 1
ATOM 1769 N N . GLU A 1 219 ? 0.648 5.080 8.249 1.00 98.00 219 GLU A N 1
ATOM 1770 C CA . GLU A 1 219 ? -0.135 5.079 9.488 1.00 98.00 219 GLU A CA 1
ATOM 1771 C C . GLU A 1 219 ? -1.608 4.740 9.233 1.00 98.00 219 GLU A C 1
ATOM 1773 O O . GLU A 1 219 ? -2.169 3.885 9.921 1.00 98.00 219 GLU A O 1
ATOM 1778 N N . GLN A 1 220 ? -2.230 5.341 8.214 1.00 97.94 220 GLN A N 1
ATOM 1779 C CA . GLN A 1 220 ? -3.620 5.058 7.857 1.00 97.94 220 GLN A CA 1
ATOM 1780 C C . GLN A 1 220 ? -3.822 3.587 7.458 1.00 97.94 220 GLN A C 1
ATOM 1782 O O . GLN A 1 220 ? -4.749 2.939 7.949 1.00 97.94 220 GLN A O 1
ATOM 1787 N N . ILE A 1 221 ? -2.937 3.043 6.614 1.00 98.50 221 ILE A N 1
ATOM 1788 C CA . ILE A 1 221 ? -2.921 1.621 6.231 1.00 98.50 221 ILE A CA 1
ATOM 1789 C C . ILE A 1 221 ? -2.757 0.739 7.466 1.00 98.50 221 ILE A C 1
ATOM 1791 O O . ILE A 1 221 ? -3.434 -0.279 7.595 1.00 98.50 221 ILE A O 1
ATOM 1795 N N . SER A 1 222 ? -1.888 1.136 8.395 1.00 98.44 222 SER A N 1
ATOM 1796 C CA . SER A 1 222 ? -1.654 0.390 9.628 1.00 98.44 222 SER A CA 1
ATOM 1797 C C . SER A 1 222 ? -2.911 0.364 10.500 1.00 98.44 222 SER A C 1
ATOM 1799 O O . SER A 1 222 ? -3.336 -0.713 10.913 1.00 98.44 222 SER A O 1
ATOM 1801 N N . TYR A 1 223 ? -3.572 1.502 10.737 1.00 98.00 223 TYR A N 1
ATOM 1802 C CA . TYR A 1 223 ? -4.830 1.520 11.494 1.00 98.00 223 TYR A CA 1
ATOM 1803 C C . TYR A 1 223 ? -5.918 0.676 10.837 1.00 98.00 223 TYR A C 1
ATOM 1805 O O . TYR A 1 223 ? -6.599 -0.082 11.534 1.00 98.00 223 TYR A O 1
ATOM 1813 N N . TRP A 1 224 ? -6.050 0.765 9.510 1.00 97.75 224 TRP A N 1
ATOM 1814 C CA . TRP A 1 224 ? -6.955 -0.092 8.753 1.00 97.75 224 TRP A CA 1
ATOM 1815 C C . TRP A 1 224 ? -6.622 -1.572 8.987 1.00 97.75 224 TRP A C 1
ATOM 1817 O O . TRP A 1 224 ? -7.506 -2.349 9.337 1.00 97.75 224 TRP A O 1
ATOM 1827 N N . PHE A 1 225 ? -5.346 -1.954 8.886 1.00 97.62 225 PHE A N 1
ATOM 1828 C CA . PHE A 1 225 ? -4.899 -3.341 9.015 1.00 97.62 225 PHE A CA 1
ATOM 1829 C C . PHE A 1 225 ? -5.234 -3.929 10.389 1.00 97.62 225 PHE A C 1
ATOM 1831 O O . PHE A 1 225 ? -5.901 -4.960 10.465 1.00 97.62 225 PHE A O 1
ATOM 1838 N N . TYR A 1 226 ? -4.842 -3.257 11.476 1.00 96.06 226 TYR A N 1
ATOM 1839 C CA . TYR A 1 226 ? -5.107 -3.742 12.836 1.00 96.06 226 TYR A CA 1
ATOM 1840 C C . TYR A 1 226 ? -6.596 -3.715 13.190 1.00 96.06 226 TYR A C 1
ATOM 1842 O O . TYR A 1 226 ? -7.078 -4.622 13.867 1.00 96.06 226 TYR A O 1
ATOM 1850 N N . THR A 1 227 ? -7.352 -2.735 12.687 1.00 94.94 227 THR A N 1
ATOM 1851 C CA . THR A 1 227 ? -8.815 -2.727 12.838 1.00 94.94 227 THR A CA 1
ATOM 1852 C C . THR A 1 227 ? -9.438 -3.898 12.082 1.00 94.94 227 THR A C 1
ATOM 1854 O O . THR A 1 227 ? -10.305 -4.580 12.618 1.00 94.94 227 THR A O 1
ATOM 1857 N N . ASN A 1 228 ? -8.950 -4.216 10.880 1.00 93.75 228 ASN A N 1
ATOM 1858 C CA . ASN A 1 228 ? -9.421 -5.351 10.090 1.00 93.75 228 ASN A CA 1
ATOM 1859 C C . ASN A 1 228 ? -9.153 -6.709 10.774 1.00 93.75 228 ASN A C 1
ATOM 1861 O O . ASN A 1 228 ? -9.908 -7.657 10.576 1.00 93.75 228 ASN A O 1
ATOM 1865 N N . LEU A 1 229 ? -8.151 -6.814 11.655 1.00 92.06 229 LEU A N 1
ATOM 1866 C CA . LEU A 1 229 ? -7.950 -8.011 12.487 1.00 92.06 229 LEU A CA 1
ATOM 1867 C C . LEU A 1 229 ? -9.064 -8.231 13.524 1.00 92.06 229 LEU A C 1
ATOM 1869 O O . LEU A 1 229 ? -9.221 -9.348 14.021 1.00 92.06 229 LEU A O 1
ATOM 1873 N N . LEU A 1 230 ? -9.858 -7.208 13.839 1.00 89.06 230 LEU A N 1
ATOM 1874 C CA . LEU A 1 230 ? -11.053 -7.342 14.674 1.00 89.06 230 LEU A CA 1
ATOM 1875 C C . LEU A 1 230 ? -12.266 -7.855 13.889 1.00 89.06 230 LEU A C 1
ATOM 1877 O O . LEU A 1 230 ? -13.291 -8.167 14.495 1.00 89.06 230 LEU A O 1
ATOM 1881 N N . TYR A 1 231 ? -12.179 -7.953 12.558 1.00 87.44 231 TYR A N 1
ATOM 1882 C CA . TYR A 1 231 ? -13.282 -8.452 11.751 1.00 87.44 231 TYR A CA 1
ATOM 1883 C C . TYR A 1 231 ? -13.556 -9.927 12.070 1.00 87.44 231 TYR A C 1
ATOM 1885 O O . TYR A 1 231 ? -12.779 -10.822 11.721 1.00 87.44 231 TYR A O 1
ATOM 1893 N N . ASN A 1 232 ? -14.682 -10.167 12.740 1.00 77.88 232 ASN A N 1
ATOM 1894 C CA . ASN A 1 232 ? -15.176 -11.493 13.080 1.00 77.88 232 ASN A CA 1
ATOM 1895 C C . ASN A 1 232 ? -16.687 -11.558 12.790 1.00 77.88 232 ASN A C 1
ATOM 1897 O O . ASN A 1 232 ? -17.475 -11.095 13.623 1.00 77.88 232 ASN A O 1
ATOM 1901 N N . PRO A 1 233 ? -17.096 -12.050 11.604 1.00 73.62 233 PRO A N 1
ATOM 1902 C CA . PRO A 1 233 ? -18.489 -12.015 11.178 1.00 73.62 233 PRO A CA 1
ATOM 1903 C C . PRO A 1 233 ? -19.379 -12.918 12.035 1.00 73.62 233 PRO A C 1
ATOM 1905 O O . PRO A 1 233 ? -18.971 -13.993 12.486 1.00 73.62 233 PRO A O 1
ATOM 1908 N N . VAL A 1 234 ? -20.626 -12.488 12.219 1.00 65.00 234 VAL A N 1
ATOM 1909 C CA . VAL A 1 234 ? -21.667 -13.267 12.902 1.00 65.00 234 VAL A CA 1
ATOM 1910 C C . VAL A 1 234 ? -21.910 -14.578 12.133 1.00 65.00 234 VAL A C 1
ATOM 1912 O O . VAL A 1 234 ? -22.092 -14.559 10.920 1.00 65.00 234 VAL A O 1
ATOM 1915 N N . GLY A 1 235 ? -21.883 -15.724 12.825 1.00 60.75 235 GLY A N 1
ATOM 1916 C CA . GLY A 1 235 ? -22.195 -17.039 12.240 1.00 60.75 235 GLY A CA 1
ATOM 1917 C C . GLY A 1 235 ? -21.007 -17.969 11.952 1.00 60.75 235 GLY A C 1
ATOM 1918 O O . GLY A 1 235 ? -21.226 -19.114 11.569 1.00 60.75 235 GLY A O 1
ATOM 1919 N N . LYS A 1 236 ? -19.752 -17.547 12.174 1.00 60.88 236 LYS A N 1
ATOM 1920 C CA . LYS A 1 236 ? -18.610 -18.483 12.229 1.00 60.88 236 LYS A CA 1
ATOM 1921 C C . LYS A 1 236 ? -18.445 -19.021 13.656 1.00 60.88 236 LYS A C 1
ATOM 1923 O O . LYS A 1 236 ? -18.389 -18.231 14.594 1.00 60.88 236 LYS A O 1
ATOM 1928 N N . ASN A 1 237 ? -18.339 -20.348 13.805 1.00 49.25 237 ASN A N 1
ATOM 1929 C CA . ASN A 1 237 ? -18.275 -21.124 15.064 1.00 49.25 237 ASN A CA 1
ATOM 1930 C C . ASN A 1 237 ? -17.031 -20.869 15.950 1.00 49.25 237 ASN A C 1
ATOM 1932 O O . ASN A 1 237 ? -16.596 -21.753 16.685 1.00 49.25 237 ASN A O 1
ATOM 1936 N N . ASN A 1 238 ? -16.436 -19.678 15.907 1.00 53.78 238 ASN A N 1
ATOM 1937 C CA . ASN A 1 238 ? -15.300 -19.351 16.755 1.00 53.78 238 ASN A CA 1
ATOM 1938 C C . ASN A 1 238 ? -15.786 -18.827 18.111 1.00 53.78 238 ASN A C 1
ATOM 1940 O O . ASN A 1 238 ? -16.596 -17.901 18.192 1.00 53.78 238 ASN A O 1
ATOM 1944 N N . SER A 1 239 ? -15.269 -19.484 19.152 1.00 53.84 239 SER A N 1
ATOM 1945 C CA . SER A 1 239 ? -15.420 -19.245 20.590 1.00 53.84 239 SER A CA 1
ATOM 1946 C C . SER A 1 239 ? -15.618 -17.781 20.995 1.00 53.84 239 SER A C 1
ATOM 1948 O O . SER A 1 239 ? -14.990 -16.902 20.412 1.00 53.84 239 SER A O 1
ATOM 1950 N N . LYS A 1 240 ? -16.425 -17.569 22.052 1.00 55.81 240 LYS A N 1
ATOM 1951 C CA . LYS A 1 240 ? -16.611 -16.331 22.845 1.00 55.81 240 LYS A CA 1
ATOM 1952 C C . LYS A 1 240 ? -15.705 -15.165 22.403 1.00 55.81 240 LYS A C 1
ATOM 1954 O O . LYS A 1 240 ? -14.517 -15.158 22.721 1.00 55.81 240 LYS A O 1
ATOM 1959 N N . SER A 1 241 ? -16.275 -14.175 21.703 1.00 55.09 241 SER A N 1
ATOM 1960 C CA . SER A 1 241 ? -15.587 -12.910 21.405 1.00 55.09 241 SER A CA 1
ATOM 1961 C C . SER A 1 241 ? -15.074 -12.298 22.703 1.00 55.09 241 SER A C 1
ATOM 1963 O O . SER A 1 241 ? -15.848 -11.987 23.608 1.00 55.09 241 SER A O 1
ATOM 1965 N N . ASN A 1 242 ? -13.762 -12.086 22.768 1.00 64.56 242 ASN A N 1
ATOM 1966 C CA . ASN A 1 242 ? -13.143 -11.268 23.805 1.00 64.56 242 ASN A CA 1
ATOM 1967 C C . ASN A 1 242 ? -13.151 -9.770 23.417 1.00 64.56 242 ASN A C 1
ATOM 1969 O O . ASN A 1 242 ? -12.402 -8.972 23.983 1.00 64.56 242 ASN A O 1
ATOM 1973 N N . GLY A 1 243 ? -13.983 -9.364 22.449 1.00 74.69 243 GLY A N 1
ATOM 1974 C CA . GLY A 1 243 ? -14.018 -8.000 21.931 1.00 74.69 243 GLY A CA 1
ATOM 1975 C C . GLY A 1 243 ? -12.646 -7.564 21.412 1.00 74.69 243 GLY A C 1
ATOM 1976 O O . GLY A 1 243 ? -11.929 -8.334 20.780 1.00 74.69 243 GLY A O 1
ATOM 1977 N N . ILE A 1 244 ? -12.237 -6.345 21.765 1.00 80.00 244 ILE A N 1
ATOM 1978 C CA . ILE A 1 244 ? -10.913 -5.786 21.432 1.00 80.00 244 ILE A CA 1
ATOM 1979 C C . ILE A 1 244 ? -9.751 -6.603 22.008 1.00 80.00 244 ILE A C 1
ATOM 1981 O O . ILE A 1 244 ? -8.664 -6.599 21.430 1.00 80.00 244 ILE A O 1
ATOM 1985 N N . LYS A 1 245 ? -9.962 -7.345 23.105 1.00 83.06 245 LYS A N 1
ATOM 1986 C CA . LYS A 1 245 ? -8.912 -8.184 23.706 1.00 83.06 245 LYS A CA 1
ATOM 1987 C C . LYS A 1 245 ? -8.453 -9.305 22.770 1.00 83.06 245 LYS A C 1
ATOM 1989 O O . LYS A 1 245 ? -7.421 -9.915 23.013 1.00 83.06 245 LYS A O 1
ATOM 1994 N N . SER A 1 246 ? -9.155 -9.563 21.661 1.00 80.56 246 SER A N 1
ATOM 1995 C CA . SER A 1 246 ? -8.635 -10.444 20.610 1.00 80.56 246 SER A CA 1
ATOM 1996 C C . SER A 1 246 ? -7.316 -9.948 20.000 1.00 80.56 246 SER A C 1
ATOM 1998 O O . SER A 1 246 ? -6.611 -10.738 19.383 1.00 80.56 246 SER A O 1
ATOM 2000 N N . LEU A 1 247 ? -6.977 -8.661 20.151 1.00 88.44 247 LEU A N 1
ATOM 2001 C CA . LEU A 1 247 ? -5.682 -8.111 19.741 1.00 88.44 247 LEU A CA 1
ATOM 2002 C C . LEU A 1 247 ? -4.598 -8.230 20.818 1.00 88.44 247 LEU A C 1
ATOM 2004 O O . LEU A 1 247 ? -3.446 -7.934 20.520 1.00 88.44 247 LEU A O 1
ATOM 2008 N N . ASP A 1 248 ? -4.909 -8.673 22.041 1.00 88.25 248 ASP A N 1
ATOM 2009 C CA . ASP A 1 248 ? -3.897 -8.756 23.103 1.00 88.25 248 ASP A CA 1
ATOM 2010 C C . ASP A 1 248 ? -2.741 -9.685 22.706 1.00 88.25 248 ASP A C 1
ATOM 2012 O O . ASP A 1 248 ? -1.587 -9.322 22.907 1.00 88.25 248 ASP A O 1
ATOM 2016 N N . ALA A 1 249 ? -3.034 -10.802 22.030 1.00 87.94 249 ALA A N 1
ATOM 2017 C CA . ALA A 1 249 ? -2.016 -11.712 21.494 1.00 87.94 249 ALA A CA 1
ATOM 2018 C C . ALA A 1 249 ? -1.131 -11.065 20.410 1.00 87.94 249 ALA A C 1
ATOM 2020 O O . ALA A 1 249 ? 0.035 -11.417 20.259 1.00 87.94 249 ALA A O 1
ATOM 2021 N N . VAL A 1 250 ? -1.664 -10.098 19.655 1.00 92.00 250 VAL A N 1
ATOM 2022 C CA . VAL A 1 250 ? -0.901 -9.349 18.639 1.00 92.00 250 VAL A CA 1
ATOM 2023 C C . VAL A 1 250 ? 0.071 -8.372 19.302 1.00 92.00 250 VAL A C 1
ATOM 2025 O O . VAL A 1 250 ? 1.136 -8.083 18.763 1.00 92.00 250 VAL A O 1
ATOM 2028 N N . PHE A 1 251 ? -0.282 -7.869 20.481 1.00 93.19 251 PHE A N 1
ATOM 2029 C CA . PHE A 1 251 ? 0.440 -6.817 21.193 1.00 93.19 251 PHE A CA 1
ATOM 2030 C C . PHE A 1 251 ? 1.273 -7.315 22.378 1.00 93.19 251 PHE A C 1
ATOM 2032 O O . PHE A 1 251 ? 1.856 -6.496 23.087 1.00 93.19 251 PHE A O 1
ATOM 2039 N N . GLU A 1 252 ? 1.288 -8.624 22.616 1.00 88.50 252 GLU A N 1
ATOM 2040 C CA . GLU A 1 252 ? 1.873 -9.256 23.799 1.00 88.50 252 GLU A CA 1
ATOM 2041 C C . GLU A 1 252 ? 3.335 -8.846 24.013 1.00 88.50 252 GLU A C 1
ATOM 2043 O O . GLU A 1 252 ? 3.673 -8.344 25.084 1.00 88.50 252 GLU A O 1
ATOM 2048 N N . ASP A 1 253 ? 4.148 -8.939 22.957 1.00 91.38 253 ASP A N 1
ATOM 2049 C CA . ASP A 1 253 ? 5.595 -8.699 23.012 1.00 91.38 253 ASP A CA 1
ATOM 2050 C C . ASP A 1 253 ? 6.008 -7.330 22.432 1.00 91.38 253 ASP A C 1
ATOM 2052 O O . ASP A 1 253 ? 7.193 -7.009 22.358 1.00 91.38 253 ASP A O 1
ATOM 2056 N N . ASP A 1 254 ? 5.044 -6.505 22.003 1.00 93.19 254 ASP A N 1
ATOM 2057 C CA . ASP A 1 254 ? 5.300 -5.206 21.366 1.00 93.19 254 ASP A CA 1
ATOM 2058 C C . ASP A 1 254 ? 4.507 -4.086 22.057 1.00 93.19 254 ASP A C 1
ATOM 2060 O O . ASP A 1 254 ? 3.411 -3.682 21.647 1.00 93.19 254 ASP A O 1
ATOM 2064 N N . HIS A 1 255 ? 5.074 -3.582 23.156 1.00 93.69 255 HIS A N 1
ATOM 2065 C CA . HIS A 1 255 ? 4.466 -2.526 23.967 1.00 93.69 255 HIS A CA 1
ATOM 2066 C C . HIS A 1 255 ? 4.302 -1.200 23.217 1.00 93.69 255 HIS A C 1
ATOM 2068 O O . HIS A 1 255 ? 3.326 -0.484 23.462 1.00 93.69 255 HIS A O 1
ATOM 2074 N N . ASP A 1 256 ? 5.210 -0.876 22.296 1.00 95.50 256 ASP A N 1
ATOM 2075 C CA . ASP A 1 256 ? 5.135 0.354 21.508 1.00 95.50 256 ASP A CA 1
ATOM 2076 C C . ASP A 1 256 ? 3.982 0.290 20.511 1.00 95.50 256 ASP A C 1
ATOM 2078 O O . ASP A 1 256 ? 3.179 1.226 20.421 1.00 95.50 256 ASP A O 1
ATOM 2082 N N . LEU A 1 257 ? 3.832 -0.847 19.827 1.00 96.00 257 LEU A N 1
ATOM 2083 C CA . LEU A 1 257 ? 2.699 -1.105 18.949 1.00 96.00 257 LEU A CA 1
ATOM 2084 C C . LEU A 1 257 ? 1.378 -1.085 19.729 1.00 96.00 257 LEU A C 1
ATOM 2086 O O . LEU A 1 257 ? 0.416 -0.439 19.299 1.00 96.00 257 LEU A O 1
ATOM 2090 N N . LYS A 1 258 ? 1.344 -1.710 20.915 1.00 95.44 258 LYS A N 1
ATOM 2091 C CA . LYS A 1 258 ? 0.182 -1.672 21.815 1.00 95.44 258 LYS A CA 1
ATOM 2092 C C . LYS A 1 258 ? -0.200 -0.241 22.173 1.00 95.44 258 LYS A C 1
ATOM 2094 O O . LYS A 1 258 ? -1.357 0.156 22.036 1.00 95.44 258 LYS A O 1
ATOM 2099 N N . LYS A 1 259 ? 0.771 0.545 22.642 1.00 96.00 259 LYS A N 1
ATOM 2100 C CA . LYS A 1 259 ? 0.575 1.935 23.063 1.00 96.00 259 LYS A CA 1
ATOM 2101 C C . LYS A 1 259 ? 0.063 2.787 21.906 1.00 96.00 259 LYS A C 1
ATOM 2103 O O . LYS A 1 259 ? -0.898 3.533 22.088 1.00 96.00 259 LYS A O 1
ATOM 2108 N N . TRP A 1 260 ? 0.662 2.645 20.727 1.00 97.06 260 TRP A N 1
ATOM 2109 C CA . TRP A 1 260 ? 0.242 3.336 19.511 1.00 97.06 260 TRP A CA 1
ATOM 2110 C C . TRP A 1 260 ? -1.221 3.042 19.152 1.00 97.06 260 TRP A C 1
ATOM 2112 O O . TRP A 1 260 ? -2.005 3.975 18.953 1.00 97.06 260 TRP A O 1
ATOM 2122 N N . PHE A 1 261 ? -1.622 1.767 19.134 1.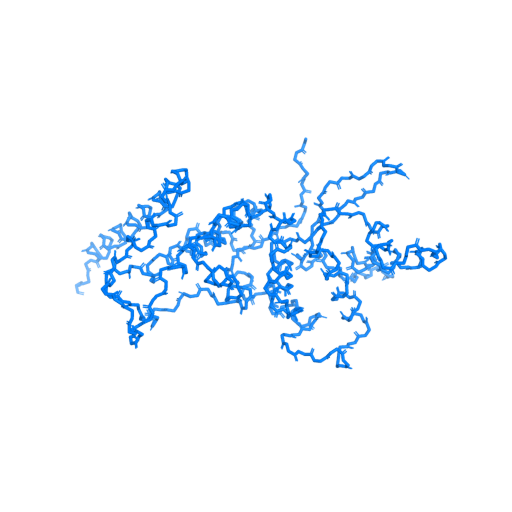00 96.06 261 PHE A N 1
ATOM 2123 C CA . PHE A 1 261 ? -2.996 1.398 18.792 1.00 96.06 261 PHE A CA 1
ATOM 2124 C C . PHE A 1 261 ? -3.995 1.845 19.870 1.00 96.06 261 PHE A C 1
ATOM 2126 O O . PHE A 1 261 ? -5.086 2.320 19.555 1.00 96.06 261 PHE A O 1
ATOM 2133 N N . LEU A 1 262 ? -3.616 1.776 21.151 1.00 94.12 262 LEU A N 1
ATOM 2134 C CA . LEU A 1 262 ? -4.453 2.253 22.256 1.00 94.12 262 LEU A CA 1
ATOM 2135 C C . LEU A 1 262 ? -4.680 3.769 22.228 1.00 94.12 262 LEU A C 1
ATOM 2137 O O . LEU A 1 262 ? -5.760 4.216 22.614 1.00 94.12 262 LEU A O 1
ATOM 2141 N N . ILE A 1 263 ? -3.705 4.564 21.775 1.00 96.56 263 ILE A N 1
ATOM 2142 C CA . ILE A 1 263 ? -3.903 6.006 21.561 1.00 96.56 263 ILE A CA 1
ATOM 2143 C C . ILE A 1 263 ? -4.993 6.222 20.507 1.00 96.56 263 ILE A C 1
ATOM 2145 O O . ILE A 1 263 ? -5.963 6.927 20.773 1.00 96.56 263 ILE A O 1
ATOM 2149 N N . PHE A 1 264 ? -4.901 5.541 19.363 1.00 97.06 264 PHE A N 1
ATOM 2150 C CA . PHE A 1 264 ? -5.936 5.593 18.325 1.00 97.06 264 PHE A CA 1
ATOM 2151 C C . PHE A 1 264 ? -7.315 5.155 18.833 1.00 97.06 264 PHE A C 1
ATOM 2153 O O . PHE A 1 264 ? -8.326 5.804 18.551 1.00 97.06 264 PHE A O 1
ATOM 2160 N N . PHE A 1 265 ? -7.362 4.093 19.633 1.00 95.06 265 PHE A N 1
ATOM 2161 C CA . PHE A 1 265 ? -8.601 3.616 20.231 1.00 95.06 265 PHE A CA 1
ATOM 2162 C C . PHE A 1 265 ? -9.235 4.665 21.166 1.00 95.06 265 PHE A C 1
ATOM 2164 O O . PHE A 1 265 ? -10.433 4.939 21.087 1.00 95.06 265 PHE A O 1
ATOM 2171 N N . ARG A 1 266 ? -8.431 5.313 22.017 1.00 95.69 266 ARG A N 1
ATOM 2172 C CA . ARG A 1 266 ? -8.890 6.393 22.911 1.00 95.69 266 ARG A CA 1
ATOM 2173 C C . ARG A 1 266 ? -9.354 7.626 22.142 1.00 95.69 266 ARG A C 1
ATOM 2175 O O . ARG A 1 266 ? -10.379 8.206 22.499 1.00 95.69 266 ARG A O 1
ATOM 2182 N N . ASP A 1 267 ? -8.641 7.995 21.083 1.00 97.12 267 ASP A N 1
ATOM 2183 C CA . ASP A 1 267 ? -9.033 9.088 20.193 1.00 97.12 267 ASP A CA 1
ATOM 2184 C C . ASP A 1 267 ? -10.405 8.813 19.557 1.00 97.12 267 ASP A C 1
ATOM 2186 O O . ASP A 1 267 ? -11.261 9.698 19.524 1.00 97.12 267 ASP A O 1
ATOM 2190 N N . THR A 1 268 ? -10.640 7.567 19.130 1.00 96.62 268 THR A N 1
ATOM 2191 C CA . THR A 1 268 ? -11.930 7.113 18.586 1.00 96.62 268 THR A CA 1
ATOM 2192 C C . THR A 1 268 ? -13.050 7.300 19.609 1.00 96.62 268 THR A C 1
ATOM 2194 O O . THR A 1 268 ? -14.069 7.924 19.310 1.00 96.62 268 THR A O 1
ATOM 2197 N N . ILE A 1 269 ? -12.854 6.819 20.845 1.00 95.38 269 ILE A N 1
ATOM 2198 C CA . ILE A 1 269 ? -13.837 6.974 21.930 1.00 95.38 269 ILE A CA 1
ATOM 2199 C C . ILE A 1 269 ? -14.158 8.453 22.155 1.00 95.38 269 ILE A C 1
ATOM 2201 O O . ILE A 1 269 ? -15.329 8.839 22.192 1.00 95.38 269 ILE A O 1
ATOM 2205 N N . LYS A 1 270 ? -13.120 9.287 22.273 1.00 97.06 270 LYS A N 1
ATOM 2206 C CA . LYS A 1 270 ? -13.267 10.725 22.507 1.00 97.06 270 LYS A CA 1
ATOM 2207 C C . LYS A 1 270 ? -14.076 11.387 21.392 1.00 97.06 270 LYS A C 1
ATOM 2209 O O . LYS A 1 270 ? -14.978 12.170 21.686 1.00 97.06 270 LYS A O 1
ATOM 2214 N N . TYR A 1 271 ? -13.798 11.049 20.133 1.00 96.50 271 TYR A N 1
ATOM 2215 C CA . TYR A 1 271 ? -14.527 11.579 18.983 1.00 96.50 271 TYR A CA 1
ATOM 2216 C C . TYR A 1 271 ? -16.030 11.263 19.054 1.00 96.50 271 TYR A C 1
ATOM 2218 O O . TYR A 1 271 ? -16.863 12.170 18.964 1.00 96.50 271 TYR A O 1
ATOM 2226 N N . TYR A 1 272 ? -16.403 9.999 19.276 1.00 95.25 272 TYR A N 1
ATOM 2227 C CA . TYR A 1 272 ? -17.818 9.612 19.313 1.00 95.25 272 TYR A CA 1
ATOM 2228 C C . TYR A 1 272 ? -18.555 10.133 20.548 1.00 95.25 272 TYR A C 1
ATOM 2230 O O . TYR A 1 272 ? -19.707 10.552 20.433 1.00 95.25 272 TYR A O 1
ATOM 2238 N N . GLN A 1 273 ? -17.899 10.201 21.709 1.00 95.19 273 GLN A N 1
ATOM 2239 C CA . GLN A 1 273 ? -18.476 10.833 22.902 1.00 95.19 273 GLN A CA 1
ATOM 2240 C C . GLN A 1 273 ? -18.789 12.316 22.662 1.00 95.19 273 GLN A C 1
ATOM 2242 O O . GLN A 1 273 ? -19.857 12.802 23.051 1.00 95.19 273 GLN A O 1
ATOM 2247 N N . GLN A 1 274 ? -17.891 13.037 21.983 1.00 94.31 274 GLN A N 1
ATOM 2248 C CA . GLN A 1 274 ? -18.111 14.433 21.607 1.00 94.31 274 GLN A CA 1
ATOM 2249 C C . GLN A 1 274 ? -19.274 14.571 20.620 1.00 94.31 274 GLN A C 1
ATOM 2251 O O . GLN A 1 274 ? -20.162 15.392 20.842 1.00 94.31 274 GLN A O 1
ATOM 2256 N N . ARG A 1 275 ? -19.325 13.737 19.573 1.00 92.44 275 ARG A N 1
ATOM 2257 C CA . ARG A 1 275 ? -20.428 13.729 18.595 1.00 92.44 275 ARG A CA 1
ATOM 2258 C C . ARG A 1 275 ? -21.778 13.442 19.250 1.00 92.44 275 ARG A C 1
ATOM 2260 O O . ARG A 1 275 ? -22.741 14.156 18.989 1.00 92.44 275 ARG A O 1
ATOM 2267 N N . TYR A 1 276 ? -21.837 12.456 20.139 1.00 91.19 276 TYR A N 1
ATOM 2268 C CA . TYR A 1 276 ? -23.048 12.131 20.887 1.00 91.19 276 TYR A CA 1
ATOM 2269 C C . TYR A 1 276 ? -23.490 13.279 21.805 1.00 91.19 276 TYR A C 1
ATOM 2271 O O . TYR A 1 276 ? -24.675 13.595 21.886 1.00 91.19 276 TYR A O 1
ATOM 2279 N N . SER A 1 277 ? -22.536 13.959 22.445 1.00 91.25 277 SER A N 1
ATOM 2280 C CA . SER A 1 277 ? -22.818 15.142 23.265 1.00 91.25 277 SER A CA 1
ATOM 2281 C C . SER A 1 277 ? -23.361 16.312 22.443 1.00 91.25 277 SER A C 1
ATOM 2283 O O . SER A 1 277 ? -24.209 17.046 22.939 1.00 91.25 277 SER A O 1
ATOM 2285 N N . VAL A 1 278 ? -22.897 16.488 21.200 1.00 90.69 278 VAL A N 1
ATOM 2286 C CA . VAL A 1 278 ? -23.454 17.486 20.274 1.00 90.69 278 VAL A CA 1
ATOM 2287 C C . VAL A 1 278 ? -24.901 17.142 19.940 1.00 90.69 278 VAL A C 1
ATOM 2289 O O . VAL A 1 278 ? -25.760 17.987 20.146 1.00 90.69 278 VAL A O 1
ATOM 2292 N N . LEU A 1 279 ? -25.186 15.900 19.532 1.00 88.00 279 LEU A N 1
ATOM 2293 C CA . LEU A 1 279 ? -26.550 15.460 19.207 1.00 88.00 279 LEU A CA 1
ATOM 2294 C C . LEU A 1 279 ? -27.523 15.660 20.373 1.00 88.00 279 LEU A C 1
ATOM 2296 O O . LEU A 1 279 ? -28.615 16.177 20.173 1.00 88.00 279 LEU A O 1
ATOM 2300 N N . LYS A 1 280 ? -27.105 15.325 21.601 1.00 87.75 280 LYS A N 1
ATOM 2301 C CA . LYS A 1 280 ? -27.904 15.568 22.814 1.00 87.75 280 LYS A CA 1
ATOM 2302 C C . LYS A 1 280 ? -28.230 17.041 23.056 1.00 87.75 280 LYS A C 1
ATOM 2304 O O . LYS A 1 280 ? -29.235 17.330 23.687 1.00 87.75 280 LYS A O 1
ATOM 2309 N N . LYS A 1 281 ? -27.360 17.954 22.621 1.00 87.94 281 LYS A N 1
ATOM 2310 C CA . LYS A 1 281 ? -27.541 19.405 22.768 1.00 87.94 281 LYS A CA 1
ATOM 2311 C C . LYS A 1 281 ? -28.297 20.030 21.598 1.00 87.94 281 LYS A C 1
ATOM 2313 O O . LYS A 1 281 ? -28.705 21.179 21.706 1.00 87.94 281 LYS A O 1
ATOM 2318 N N . SER A 1 282 ? -28.454 19.318 20.484 1.00 79.75 282 SER A N 1
ATOM 2319 C CA . SER A 1 282 ? -29.096 19.814 19.263 1.00 79.75 282 SER A CA 1
ATOM 2320 C C . SER A 1 282 ? -30.628 19.815 19.338 1.00 79.75 282 SER A C 1
ATOM 2322 O O . SER A 1 282 ? -31.244 19.575 18.309 1.00 79.75 282 SER A O 1
ATOM 2324 N N . ASP A 1 283 ? -31.208 20.061 20.524 1.00 67.81 283 ASP A N 1
ATOM 2325 C CA . ASP A 1 283 ? -32.648 20.100 20.846 1.00 67.81 283 ASP A CA 1
ATOM 2326 C C . ASP A 1 283 ? -33.539 20.233 19.598 1.00 67.81 283 ASP A C 1
ATOM 2328 O O . ASP A 1 283 ? -33.719 21.321 19.045 1.00 67.81 283 ASP A O 1
ATOM 2332 N N . VAL A 1 284 ? -34.069 19.102 19.128 1.00 63.62 284 VAL A N 1
ATOM 2333 C CA . VAL A 1 284 ? -35.095 19.089 18.086 1.00 63.62 284 VAL A CA 1
ATOM 2334 C C . VAL A 1 284 ? -36.420 19.203 18.825 1.00 63.62 284 VAL A C 1
ATOM 2336 O O . VAL A 1 284 ? -36.916 18.210 19.356 1.00 63.62 284 VAL A O 1
ATOM 2339 N N . LYS A 1 285 ? -36.918 20.435 18.946 1.00 53.00 285 LYS A N 1
ATOM 2340 C CA . LYS A 1 285 ? -38.308 20.693 19.337 1.00 53.00 285 LYS A CA 1
ATOM 2341 C C . LYS A 1 285 ? -39.260 20.295 18.219 1.00 53.00 285 LYS A C 1
ATOM 2343 O O . LYS A 1 285 ? -38.907 20.550 17.045 1.00 53.00 285 LYS A O 1
#

Secondary structure (DSSP, 8-state):
-----S--B--HHHIIIIIHHHHHHHH--TT--GGGS-HHHHHHHHHHHHHHTSSSB-HHHHHHHH-SS-HHHHHHHHHHHHHHHH-EEETTEEE--TTTTTSEEEEEEE-BTB-EEEEEE-HHHHHHHHHHTT--HHHHHHHHHHTTTTSTTTGGGHHHHHHHHGGGGGGHHHHHTT-----TT--B-TT--HHHHHHHHHHHTGGGSS-B-HHHHHHHHHHHHHHHTT--BTTS------GGGGGHHHHTT-HHHHHHHHHHHHHHHHHHHHHHHHHHHS---

Foldseek 3Di:
DDDPFPDFDFALVLLLPPLLVVCCVVQHFAPDDPVPDDPLNNLLLLLLLLQLLAAWAFLLVSLCVVPVDDPVSSVVSSVSSCCQACNDADPNDTDDHVVNSQQKTFDDFDPPPHTTTTMHGAPLVNLLCLGHVVDDPVSVLSSLCRCCVLLVLLSVCPVVQCVQPPPLSSVSNCSSNSNLVCDPPQAADPQAPLNLQSVLLCVVCVVRRRGDDSVVNSVSSNSSSLSVLQRHGPPPPDDDDPHNCSCCSVCVPPVPSVVVNVVSVVVSVVVVVVVVVVVVVPDDD

Radius of gyration: 21.25 Å; chains: 1; bounding box: 66×42×54 Å

pLDDT: mean 89.36, std 11.79, range [26.17, 98.5]